Protein AF-A0A355F269-F1 (afdb_monomer_lite)

Radius of gyration: 16.8 Å; chains: 1; bounding box: 46×26×45 Å

Structure (mmCIF, N/CA/C/O backbone):
data_AF-A0A355F269-F1
#
_entry.id   AF-A0A355F269-F1
#
loop_
_atom_site.group_PDB
_atom_site.id
_atom_site.type_symbol
_atom_site.label_atom_id
_atom_site.label_alt_id
_atom_site.label_comp_id
_atom_site.label_asym_id
_atom_site.label_entity_id
_atom_site.label_seq_id
_atom_site.pdbx_PDB_ins_code
_atom_site.Cartn_x
_atom_site.Cartn_y
_atom_site.Cartn_z
_atom_site.occupancy
_atom_site.B_iso_or_equiv
_atom_site.auth_seq_id
_atom_site.auth_comp_id
_atom_site.auth_asym_id
_atom_site.auth_atom_id
_atom_site.pdbx_PDB_model_num
ATOM 1 N N . MET A 1 1 ? 10.010 13.359 -2.913 1.00 57.34 1 MET A N 1
ATOM 2 C CA . MET A 1 1 ? 9.607 13.454 -1.500 1.00 57.34 1 MET A CA 1
ATOM 3 C C . MET A 1 1 ? 8.130 13.726 -1.420 1.00 57.34 1 MET A C 1
ATOM 5 O O . MET A 1 1 ? 7.688 14.827 -1.714 1.00 57.34 1 MET A O 1
ATOM 9 N N . GLY A 1 2 ? 7.379 12.671 -1.127 1.00 76.81 2 GLY A N 1
ATOM 10 C CA . GLY A 1 2 ? 5.942 12.719 -0.896 1.00 76.81 2 GLY A CA 1
ATOM 11 C C . GLY A 1 2 ? 5.606 11.930 0.363 1.00 76.81 2 GLY A C 1
ATOM 12 O O . GLY A 1 2 ? 6.385 11.077 0.797 1.00 76.81 2 GLY A O 1
ATOM 13 N N . ASN A 1 3 ? 4.459 12.243 0.943 1.00 90.06 3 ASN A N 1
ATOM 14 C CA . ASN A 1 3 ? 3.856 11.514 2.045 1.00 90.06 3 ASN A CA 1
ATOM 15 C C . ASN A 1 3 ? 2.486 10.987 1.609 1.00 90.06 3 ASN A C 1
ATOM 17 O O . ASN A 1 3 ? 1.836 11.561 0.737 1.00 90.06 3 ASN A O 1
ATOM 21 N N . ALA A 1 4 ? 2.052 9.907 2.240 1.00 95.81 4 ALA A N 1
ATOM 22 C CA . ALA A 1 4 ? 0.751 9.29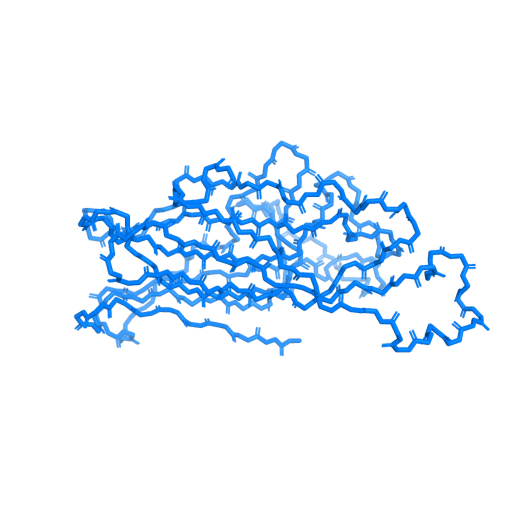7 2.032 1.00 95.81 4 ALA A CA 1
ATOM 23 C C . ALA A 1 4 ? 0.103 9.006 3.388 1.00 95.81 4 ALA A C 1
ATOM 25 O O . ALA A 1 4 ? 0.795 8.794 4.386 1.00 95.81 4 ALA A O 1
ATOM 26 N N . LEU A 1 5 ? -1.226 8.990 3.413 1.00 97.69 5 LEU A N 1
ATOM 27 C CA . LEU A 1 5 ? -2.028 8.702 4.595 1.00 97.69 5 LEU A CA 1
ATOM 28 C C . LEU A 1 5 ? -3.232 7.861 4.174 1.00 97.69 5 LEU A C 1
ATOM 30 O O . LEU A 1 5 ? -3.911 8.200 3.208 1.00 97.69 5 LEU A O 1
ATOM 34 N N . ALA A 1 6 ? -3.518 6.804 4.925 1.00 98.38 6 ALA A N 1
ATOM 35 C CA . ALA A 1 6 ? -4.776 6.078 4.847 1.00 98.38 6 ALA A CA 1
ATOM 36 C C . ALA A 1 6 ? -5.434 6.044 6.225 1.00 98.38 6 ALA A C 1
ATOM 38 O O . ALA A 1 6 ? -4.765 5.899 7.250 1.00 98.38 6 ALA A O 1
ATOM 39 N N . VAL A 1 7 ? -6.758 6.175 6.236 1.00 98.25 7 VAL A N 1
ATOM 40 C CA . VAL A 1 7 ? -7.565 6.321 7.448 1.00 98.25 7 VAL A CA 1
ATOM 41 C C . VAL A 1 7 ? -8.697 5.299 7.417 1.00 98.25 7 VAL A C 1
ATOM 43 O O . VAL A 1 7 ? -9.337 5.091 6.382 1.00 98.25 7 VAL A O 1
ATOM 46 N N . SER A 1 8 ? -8.899 4.632 8.549 1.00 97.38 8 SER A N 1
ATOM 47 C CA . SER A 1 8 ? -10.050 3.762 8.816 1.00 97.38 8 SER A CA 1
ATOM 48 C C . SER A 1 8 ? -11.369 4.526 8.762 1.00 97.38 8 SER A C 1
ATOM 50 O O . SER A 1 8 ? -11.407 5.749 8.851 1.00 97.38 8 SER A O 1
ATOM 52 N N . GLU A 1 9 ? -12.471 3.800 8.612 1.00 95.69 9 GLU A N 1
ATOM 53 C CA . GLU A 1 9 ? -13.802 4.414 8.534 1.00 95.69 9 GLU A CA 1
ATOM 54 C C . GLU A 1 9 ? -14.189 5.188 9.805 1.00 95.69 9 GLU A C 1
ATOM 56 O O . GLU A 1 9 ? -14.812 6.241 9.716 1.00 95.69 9 GLU A O 1
ATOM 61 N N . ASP A 1 10 ? -13.762 4.707 10.977 1.00 95.19 10 ASP A N 1
ATOM 62 C CA . ASP A 1 10 ? -14.010 5.364 12.267 1.00 95.19 10 ASP A CA 1
ATOM 63 C C . ASP A 1 10 ? -13.135 6.610 12.505 1.00 95.19 10 ASP A C 1
ATOM 65 O O . ASP A 1 10 ? -13.351 7.348 13.466 1.00 95.19 10 ASP A O 1
ATOM 69 N N . GLY A 1 11 ? -12.146 6.858 11.640 1.00 97.19 11 GLY A N 1
ATOM 70 C CA . GLY A 1 11 ? -11.230 7.987 11.760 1.00 97.19 11 GLY A CA 1
ATOM 71 C C . GLY A 1 11 ? -10.202 7.866 12.888 1.00 97.19 11 GLY A C 1
ATOM 72 O O . GLY A 1 11 ? -9.416 8.790 13.071 1.00 97.19 11 GLY A O 1
ATOM 73 N N . LEU A 1 12 ? -10.168 6.764 13.641 1.00 97.75 12 LEU A N 1
ATOM 74 C CA . LEU A 1 12 ? -9.257 6.568 14.773 1.00 97.75 12 LEU A CA 1
ATOM 75 C C . LEU A 1 12 ? -7.968 5.877 14.345 1.00 97.75 12 LEU A C 1
ATOM 77 O O . LEU A 1 12 ? -6.882 6.244 14.794 1.00 97.75 12 LEU A O 1
ATOM 81 N N . ARG A 1 13 ? -8.078 4.874 13.472 1.00 98.50 13 ARG A N 1
ATOM 82 C CA . ARG A 1 13 ? -6.928 4.100 12.998 1.00 98.50 13 ARG A CA 1
ATOM 83 C C . ARG A 1 13 ? -6.374 4.702 11.715 1.00 98.50 13 ARG A C 1
ATOM 85 O O . ARG A 1 13 ? -7.108 4.850 10.736 1.00 98.50 13 ARG A O 1
ATOM 92 N N . MET A 1 14 ? -5.091 5.039 11.713 1.00 98.62 14 MET A N 1
ATOM 93 C CA . MET A 1 14 ? -4.419 5.689 10.588 1.00 98.62 14 MET A CA 1
ATOM 94 C C . MET A 1 14 ? -3.060 5.057 10.320 1.00 98.62 14 MET A C 1
ATOM 96 O O . MET A 1 14 ? -2.359 4.670 11.251 1.00 98.62 14 MET A O 1
ATOM 100 N N . VAL A 1 15 ? -2.664 5.014 9.053 1.00 98.50 15 VAL A N 1
ATOM 101 C CA . VAL A 1 15 ? -1.312 4.639 8.627 1.00 98.50 15 VAL A CA 1
ATOM 102 C C . VAL A 1 15 ? -0.770 5.768 7.772 1.00 98.50 15 VAL A C 1
ATOM 104 O O . VAL A 1 15 ? -1.443 6.207 6.841 1.00 98.50 15 VAL A O 1
ATOM 107 N N . ALA A 1 16 ? 0.433 6.232 8.085 1.00 97.44 16 ALA A N 1
ATOM 108 C CA . ALA A 1 16 ? 1.160 7.223 7.307 1.00 97.44 16 ALA A CA 1
ATOM 109 C C . ALA A 1 16 ? 2.427 6.595 6.729 1.00 97.44 16 ALA A C 1
ATOM 111 O O . ALA A 1 16 ? 3.059 5.761 7.377 1.00 97.44 16 ALA A O 1
ATOM 112 N N . ALA A 1 17 ? 2.803 7.018 5.526 1.00 94.75 17 ALA A N 1
ATOM 113 C CA . ALA A 1 17 ? 4.057 6.642 4.890 1.00 94.75 17 ALA A CA 1
ATOM 114 C C . ALA A 1 17 ? 4.760 7.876 4.323 1.00 94.75 17 ALA A C 1
ATOM 116 O O . ALA A 1 17 ? 4.109 8.810 3.852 1.00 94.75 17 ALA A O 1
ATOM 117 N N . TRP A 1 18 ? 6.087 7.881 4.350 1.00 90.81 18 TRP A N 1
ATOM 118 C CA . TRP A 1 18 ? 6.905 8.966 3.807 1.00 90.81 18 TRP A CA 1
ATOM 119 C C . TRP A 1 18 ? 8.184 8.428 3.179 1.00 90.81 18 TRP A C 1
ATOM 121 O O . TRP A 1 18 ? 8.596 7.291 3.420 1.00 90.81 18 TRP A O 1
ATOM 131 N N . GLU A 1 19 ? 8.822 9.253 2.350 1.00 85.25 19 GLU A N 1
ATOM 132 C CA . GLU A 1 19 ? 10.181 8.961 1.906 1.00 85.25 19 GLU A CA 1
ATOM 133 C C . GLU A 1 19 ? 11.146 9.144 3.061 1.00 85.25 19 GLU A C 1
ATOM 135 O O . GLU A 1 19 ? 11.351 10.244 3.575 1.00 85.25 19 GLU A O 1
ATOM 140 N N . ASP A 1 20 ? 11.736 8.033 3.456 1.00 71.50 20 ASP A N 1
ATOM 141 C CA . ASP A 1 20 ? 12.677 7.998 4.540 1.00 71.50 20 ASP A CA 1
ATOM 142 C C . ASP A 1 20 ? 14.084 8.109 3.971 1.00 71.50 20 ASP A C 1
ATOM 144 O O . ASP A 1 20 ? 14.589 7.220 3.281 1.00 71.50 20 ASP A O 1
ATOM 148 N N . MET A 1 21 ? 14.718 9.248 4.237 1.00 62.16 21 MET A N 1
ATOM 149 C CA . MET A 1 21 ? 16.066 9.537 3.761 1.00 62.16 21 MET A CA 1
ATOM 150 C C . MET A 1 21 ? 17.130 8.643 4.423 1.00 62.16 21 MET A C 1
ATOM 152 O O . MET A 1 21 ? 18.305 8.758 4.070 1.00 62.16 21 MET A O 1
ATOM 156 N N . ARG A 1 22 ? 16.748 7.737 5.343 1.00 59.69 22 ARG A N 1
ATOM 157 C CA . ARG A 1 22 ? 17.646 6.767 5.994 1.00 59.69 22 ARG A CA 1
ATOM 158 C C . ARG A 1 22 ? 18.447 5.894 5.021 1.00 59.69 22 ARG A C 1
ATOM 160 O O . ARG A 1 22 ? 19.568 5.531 5.361 1.00 59.69 22 ARG A O 1
ATOM 167 N N . GLY A 1 23 ? 17.971 5.628 3.801 1.00 53.12 23 GLY A N 1
ATOM 168 C CA . GLY A 1 23 ? 18.787 4.951 2.774 1.00 53.12 23 GLY A CA 1
ATOM 169 C C . GLY A 1 23 ? 19.275 5.843 1.625 1.00 53.12 23 GLY A C 1
ATOM 170 O O . GLY A 1 23 ? 19.616 5.343 0.558 1.00 53.12 23 GLY A O 1
ATOM 171 N N . LEU A 1 24 ? 19.374 7.159 1.853 1.00 56.50 24 LEU A N 1
ATOM 172 C CA . LEU A 1 24 ? 20.262 8.049 1.085 1.00 56.50 24 LEU A CA 1
ATOM 173 C C . LEU A 1 24 ? 21.691 8.052 1.660 1.00 56.50 24 LEU A C 1
ATOM 175 O O . LEU A 1 24 ? 22.454 8.996 1.459 1.00 56.50 24 LEU A O 1
ATOM 179 N N . CYS A 1 25 ? 22.048 7.027 2.432 1.00 58.72 25 CYS A N 1
ATOM 180 C CA . CYS A 1 25 ? 23.429 6.751 2.787 1.00 58.72 25 CYS A CA 1
ATOM 181 C C . CYS A 1 25 ? 24.124 6.007 1.629 1.00 58.72 25 CYS A C 1
ATOM 183 O O . CYS A 1 25 ? 23.481 5.269 0.887 1.00 58.72 25 CYS A O 1
ATOM 185 N N . GLY A 1 26 ? 25.421 6.247 1.421 1.00 50.22 26 GLY A N 1
ATOM 186 C CA . GLY A 1 26 ? 26.164 5.775 0.243 1.00 50.22 26 GLY A CA 1
ATOM 187 C C . GLY A 1 26 ? 25.958 6.610 -1.041 1.00 50.22 26 GLY A C 1
ATOM 188 O O . GLY A 1 26 ? 25.286 7.646 -1.016 1.00 50.22 26 GLY A O 1
ATOM 189 N N . PRO 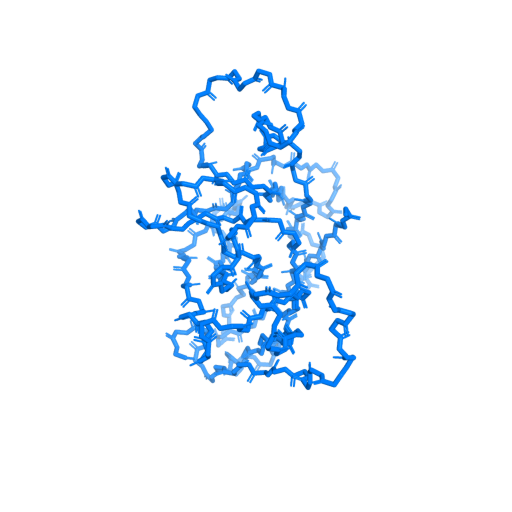A 1 27 ? 26.591 6.229 -2.168 1.00 42.56 27 PRO A N 1
ATOM 190 C CA . PRO A 1 27 ? 26.496 6.959 -3.438 1.00 42.56 27 PRO A CA 1
ATOM 191 C C . PRO A 1 27 ? 25.052 7.059 -3.979 1.00 42.56 27 PRO A C 1
ATOM 193 O O . PRO A 1 27 ? 24.291 6.101 -3.848 1.00 42.56 27 PRO A O 1
ATOM 196 N N . PRO A 1 28 ? 24.649 8.180 -4.616 1.00 46.03 28 PRO A N 1
ATOM 197 C CA . PRO A 1 28 ? 25.452 9.361 -4.962 1.00 46.03 28 PRO A CA 1
ATOM 198 C C . PRO A 1 28 ? 25.603 10.371 -3.812 1.00 46.03 28 PRO A C 1
ATOM 200 O O . PRO A 1 28 ? 26.297 11.373 -3.950 1.00 46.03 28 PRO A O 1
ATOM 203 N N . TYR A 1 29 ? 24.937 10.136 -2.683 1.00 56.09 29 TYR A N 1
ATOM 204 C CA . TYR A 1 29 ? 24.818 11.106 -1.594 1.00 56.09 29 TYR A CA 1
ATOM 205 C C . TYR A 1 29 ? 25.986 11.053 -0.597 1.00 56.09 29 TYR A C 1
ATOM 207 O O . TYR A 1 29 ? 26.106 11.948 0.237 1.00 56.09 29 TYR A O 1
ATOM 215 N N . ASN A 1 30 ? 26.841 10.024 -0.684 1.00 61.09 30 ASN A N 1
ATOM 216 C CA . ASN A 1 30 ? 28.074 9.828 0.090 1.00 61.09 30 ASN A CA 1
ATOM 217 C C . ASN A 1 30 ? 27.910 10.010 1.612 1.00 61.09 30 ASN A C 1
ATOM 219 O O . ASN A 1 30 ? 28.851 10.406 2.299 1.00 61.09 30 ASN A O 1
ATOM 223 N N . ARG A 1 31 ? 26.723 9.719 2.166 1.00 60.22 31 ARG A N 1
ATOM 224 C CA . ARG A 1 31 ? 26.496 9.790 3.618 1.00 60.22 31 ARG A CA 1
ATOM 225 C C . ARG A 1 31 ? 26.878 8.472 4.305 1.00 60.22 31 ARG A C 1
ATOM 227 O O . ARG A 1 31 ? 26.577 7.416 3.746 1.00 60.22 31 ARG A O 1
ATOM 234 N N . PRO A 1 32 ? 27.488 8.500 5.504 1.00 57.84 32 PRO A N 1
ATOM 235 C CA . PRO A 1 32 ? 27.798 7.287 6.258 1.00 57.84 32 PRO A CA 1
ATOM 236 C C . PRO A 1 32 ? 26.520 6.521 6.617 1.00 57.84 32 PRO A C 1
ATOM 238 O O . PRO A 1 32 ? 25.598 7.095 7.194 1.00 57.84 32 PRO A O 1
ATOM 241 N N . CYS A 1 33 ? 26.457 5.228 6.294 1.00 57.94 33 CYS A N 1
ATOM 242 C CA . CYS A 1 33 ? 25.397 4.355 6.794 1.00 57.94 33 CYS A CA 1
ATOM 243 C C . CYS A 1 33 ? 25.757 3.922 8.222 1.00 57.94 33 CYS A C 1
ATOM 245 O O . CYS A 1 33 ? 26.676 3.127 8.413 1.00 57.94 33 CYS A O 1
ATOM 247 N N . THR A 1 34 ? 25.063 4.440 9.233 1.00 54.34 34 THR A N 1
ATOM 248 C CA . THR A 1 34 ? 25.240 3.996 10.621 1.00 54.34 34 THR A CA 1
ATOM 249 C C . THR A 1 34 ? 24.190 2.938 10.975 1.00 54.34 34 THR A C 1
ATOM 251 O O . THR A 1 34 ? 23.052 3.304 11.244 1.00 54.34 34 THR A O 1
ATOM 254 N N . ILE A 1 35 ? 24.623 1.667 11.068 1.00 51.81 35 ILE A N 1
ATOM 255 C CA . ILE A 1 35 ? 23.975 0.550 11.807 1.00 51.81 35 ILE A CA 1
ATOM 256 C C . ILE A 1 35 ? 22.767 -0.091 11.060 1.00 51.81 35 ILE A C 1
ATOM 258 O O . ILE A 1 35 ? 22.071 0.611 10.330 1.00 51.81 35 ILE A O 1
ATOM 262 N N . PRO A 1 36 ? 22.548 -1.432 11.115 1.00 55.84 36 PRO A N 1
ATOM 263 C CA . PRO A 1 36 ? 21.777 -2.130 10.085 1.00 55.84 36 PRO A CA 1
ATOM 264 C C . PRO A 1 36 ? 20.285 -1.830 10.221 1.00 55.84 36 PRO A C 1
ATOM 266 O O . PRO A 1 36 ? 19.652 -2.165 11.220 1.00 55.84 36 PRO A O 1
ATOM 269 N N . TRP A 1 37 ? 19.724 -1.190 9.199 1.00 57.72 37 TRP A N 1
ATOM 270 C CA . TRP A 1 37 ? 18.300 -0.895 9.120 1.00 57.72 37 TRP A CA 1
ATOM 271 C C . TRP A 1 37 ? 17.515 -2.208 9.090 1.00 57.72 37 TRP A C 1
ATOM 273 O O . TRP A 1 37 ? 17.664 -2.995 8.157 1.00 57.72 37 TRP A O 1
ATOM 283 N N . SER A 1 38 ? 16.710 -2.459 10.121 1.00 56.75 38 SER A N 1
ATOM 284 C CA . SER A 1 38 ? 15.845 -3.635 10.200 1.00 56.75 38 SER A CA 1
ATOM 285 C C . SER A 1 38 ? 14.396 -3.203 10.468 1.00 56.75 38 SER A C 1
ATOM 287 O O . SER A 1 38 ? 14.120 -2.701 11.560 1.00 56.75 38 SER A O 1
ATOM 289 N N . PRO A 1 39 ? 13.476 -3.374 9.498 1.00 64.69 39 PRO A N 1
ATOM 290 C CA . PRO A 1 39 ? 13.749 -3.791 8.121 1.00 64.69 39 PRO A CA 1
ATOM 291 C C . PRO A 1 39 ? 14.394 -2.650 7.299 1.00 64.69 39 PRO A C 1
ATOM 293 O O . PRO A 1 39 ? 14.169 -1.471 7.585 1.00 64.69 39 PRO A O 1
ATOM 296 N N . PRO A 1 40 ? 15.207 -2.970 6.282 1.00 71.12 40 PRO A N 1
ATOM 297 C CA . PRO A 1 40 ? 15.794 -1.972 5.393 1.00 71.12 40 PRO A CA 1
ATOM 298 C C . PRO A 1 40 ? 14.751 -1.411 4.418 1.00 71.12 40 PRO A C 1
ATOM 300 O O . PRO A 1 40 ? 13.832 -2.112 3.996 1.00 71.12 40 PRO A O 1
ATOM 303 N N . GLY A 1 41 ? 14.901 -0.141 4.035 1.00 76.62 41 GLY A N 1
ATOM 304 C CA . GLY A 1 41 ? 14.034 0.507 3.050 1.00 76.62 41 GLY A CA 1
ATOM 305 C C . GLY A 1 41 ? 14.138 2.034 3.050 1.00 76.62 41 GLY A C 1
ATOM 306 O O . GLY A 1 41 ? 14.668 2.640 3.976 1.00 76.62 41 GLY A O 1
ATOM 307 N N . LEU A 1 42 ? 13.617 2.653 1.988 1.00 82.56 42 LEU A N 1
ATOM 308 C CA . LEU A 1 42 ? 13.530 4.109 1.778 1.00 82.56 42 LEU A CA 1
ATOM 309 C C . LEU A 1 42 ? 12.112 4.656 2.007 1.00 82.56 42 LEU A C 1
ATOM 311 O O . LEU A 1 42 ? 11.780 5.767 1.587 1.00 82.56 42 LEU A O 1
ATOM 315 N N . THR A 1 43 ? 11.237 3.856 2.608 1.00 87.56 43 THR A N 1
ATOM 316 C CA . THR A 1 43 ? 9.853 4.227 2.911 1.00 87.56 43 THR A CA 1
ATOM 317 C C . THR A 1 43 ? 9.622 4.018 4.390 1.00 87.56 43 THR A C 1
ATOM 319 O O . THR A 1 43 ? 9.612 2.878 4.828 1.00 87.56 43 THR A O 1
ATOM 322 N N . GLY A 1 44 ? 9.454 5.099 5.143 1.00 89.81 44 GLY A N 1
ATOM 323 C CA . GLY A 1 44 ? 9.132 5.057 6.566 1.00 89.81 44 GLY A CA 1
ATOM 324 C C . GLY A 1 44 ? 7.625 4.974 6.764 1.00 89.81 44 GLY A C 1
ATOM 325 O O . GLY A 1 44 ? 6.868 5.480 5.932 1.00 89.81 44 GLY A O 1
ATOM 326 N N . VAL A 1 45 ? 7.196 4.316 7.838 1.00 93.69 45 VAL A N 1
ATOM 327 C CA . VAL A 1 45 ? 5.788 4.109 8.181 1.00 93.69 45 VAL A CA 1
ATOM 328 C C . VAL A 1 45 ? 5.555 4.415 9.656 1.00 93.69 45 VAL A C 1
ATOM 330 O O . VAL A 1 45 ? 6.367 4.072 10.516 1.00 93.69 45 VAL A O 1
ATOM 333 N N . ALA A 1 46 ? 4.408 5.016 9.955 1.00 95.25 46 ALA A N 1
ATOM 334 C CA . ALA A 1 46 ? 3.883 5.158 11.305 1.00 95.25 46 ALA A CA 1
ATOM 335 C C . ALA A 1 46 ? 2.393 4.820 11.331 1.00 95.25 46 ALA A C 1
ATOM 337 O O . ALA A 1 46 ? 1.694 4.955 10.324 1.00 95.25 46 ALA A O 1
ATOM 338 N N . ALA A 1 47 ? 1.904 4.406 12.495 1.00 98.19 47 ALA A N 1
ATOM 339 C CA . ALA A 1 47 ? 0.492 4.138 12.719 1.00 98.19 47 ALA A CA 1
ATOM 340 C C . ALA A 1 47 ? -0.041 4.906 13.930 1.00 98.19 47 ALA A C 1
ATOM 342 O O . ALA A 1 47 ? 0.676 5.128 14.906 1.00 98.19 47 ALA A O 1
ATOM 343 N N . SER A 1 48 ? -1.316 5.271 13.868 1.00 98.56 48 SER A N 1
ATOM 344 C CA . SER A 1 48 ? -2.068 5.880 14.962 1.00 98.56 48 SER A CA 1
ATOM 345 C C . SER A 1 48 ? -3.343 5.083 15.223 1.00 98.56 48 SER A C 1
ATOM 347 O O . SER A 1 48 ? -3.903 4.480 14.305 1.00 98.56 48 SER A O 1
ATOM 349 N N . THR A 1 49 ? -3.792 5.079 16.476 1.00 98.12 49 THR A N 1
ATOM 350 C CA . THR A 1 49 ? -5.054 4.468 16.926 1.00 98.12 49 THR A CA 1
ATOM 351 C C . THR A 1 49 ? -5.981 5.463 17.622 1.00 98.12 49 THR A C 1
ATOM 353 O O . THR A 1 49 ? -6.991 5.058 18.192 1.00 98.12 49 THR A O 1
ATOM 356 N N . ASP A 1 50 ? -5.637 6.751 17.624 1.00 97.69 50 ASP A N 1
ATOM 357 C CA . ASP A 1 50 ? -6.347 7.808 18.352 1.00 97.69 50 ASP A CA 1
ATOM 358 C C . ASP A 1 50 ? -6.681 9.028 17.477 1.00 97.69 50 ASP A C 1
ATOM 360 O O . ASP A 1 50 ? -6.855 10.144 17.977 1.00 97.69 50 ASP A O 1
ATOM 364 N N . GLY A 1 51 ? -6.785 8.806 16.165 1.00 97.38 51 GLY A N 1
ATOM 365 C CA . GLY A 1 51 ? -7.108 9.837 15.184 1.00 97.38 51 GLY A CA 1
ATOM 366 C C . GLY A 1 51 ? -5.939 10.767 14.867 1.00 97.38 51 GLY A C 1
ATOM 367 O O . GLY A 1 51 ? -6.149 11.935 14.549 1.00 97.38 51 GLY A O 1
ATOM 368 N N . GLY A 1 52 ? -4.707 10.267 14.978 1.00 97.44 52 GLY A N 1
ATOM 369 C CA . GLY A 1 52 ? -3.493 11.006 14.642 1.00 97.44 52 GLY A CA 1
ATOM 370 C C . GLY A 1 52 ? -2.983 11.927 15.750 1.00 97.44 52 GLY A C 1
ATOM 371 O O . GLY A 1 52 ? -2.116 12.758 15.474 1.00 97.44 52 GLY A O 1
ATOM 372 N N . ARG A 1 53 ? -3.486 11.798 16.988 1.00 97.88 53 ARG A N 1
ATOM 373 C CA . ARG A 1 53 ? -2.969 12.554 18.144 1.00 97.88 53 ARG A CA 1
ATOM 374 C C . ARG A 1 53 ? -1.616 12.016 18.589 1.00 97.88 53 ARG A C 1
ATOM 376 O O . ARG A 1 53 ? -0.729 12.799 18.917 1.00 97.88 53 ARG A O 1
ATOM 383 N N . THR A 1 54 ? -1.454 10.697 18.569 1.00 97.06 54 THR A N 1
ATOM 384 C CA . THR A 1 54 ? -0.181 10.018 18.806 1.00 97.06 54 THR A CA 1
ATOM 385 C C . THR A 1 54 ? 0.147 9.068 17.661 1.00 97.06 54 THR A C 1
ATOM 387 O O . THR A 1 54 ? -0.737 8.543 16.979 1.00 97.06 54 THR A O 1
ATOM 390 N N . TRP A 1 55 ? 1.447 8.873 17.436 1.00 96.31 55 TRP A N 1
ATOM 391 C CA . TRP A 1 55 ? 1.981 8.054 16.353 1.00 96.31 55 TRP A CA 1
ATOM 392 C C . TRP A 1 55 ? 3.026 7.089 16.892 1.00 96.31 55 TRP A C 1
ATOM 394 O O . TRP A 1 55 ? 3.916 7.473 17.649 1.00 96.31 55 TRP A O 1
ATOM 404 N N . THR A 1 56 ? 2.925 5.835 16.469 1.00 94.88 56 THR A N 1
ATOM 405 C CA . THR A 1 56 ? 3.953 4.816 16.673 1.00 94.88 56 THR A CA 1
ATOM 406 C C . THR A 1 56 ? 4.730 4.661 15.374 1.00 94.88 56 THR A C 1
ATOM 408 O O . THR A 1 56 ? 4.156 4.233 14.370 1.00 94.88 56 THR A O 1
ATOM 411 N N . GLU A 1 57 ? 6.018 5.005 15.373 1.00 91.19 57 GLU A N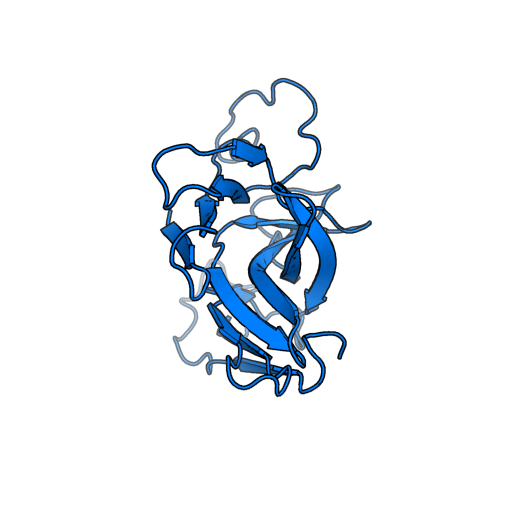 1
ATOM 412 C CA . GLU A 1 57 ? 6.891 4.708 14.237 1.00 91.19 57 GLU A CA 1
ATOM 413 C C . GLU A 1 57 ? 7.134 3.202 14.121 1.00 91.19 57 GLU A C 1
ATOM 415 O O . GLU A 1 57 ? 7.437 2.524 15.102 1.00 91.19 57 GLU A O 1
ATOM 420 N N . LEU A 1 58 ? 7.013 2.688 12.899 1.00 89.75 58 LEU A N 1
ATOM 421 C CA . LEU A 1 58 ? 7.162 1.268 12.581 1.00 89.75 58 LEU A CA 1
ATOM 422 C C . LEU A 1 58 ? 8.445 0.971 11.793 1.00 89.75 58 LEU A C 1
ATOM 424 O O . LEU A 1 58 ? 8.767 -0.193 11.572 1.00 89.75 58 LEU A O 1
ATOM 428 N N . GLY A 1 59 ? 9.172 2.006 11.360 1.00 86.75 59 GLY A N 1
ATOM 429 C CA . GLY A 1 59 ? 10.297 1.861 10.436 1.00 86.75 59 GLY A CA 1
ATOM 430 C C . GLY A 1 59 ? 9.825 1.609 9.005 1.00 86.75 59 GLY A C 1
ATOM 431 O O . GLY A 1 59 ? 8.761 2.085 8.607 1.00 86.75 59 GLY A O 1
ATOM 432 N N . ALA A 1 60 ? 10.627 0.892 8.219 1.00 87.69 60 ALA A N 1
ATOM 433 C CA . ALA A 1 60 ? 10.225 0.495 6.875 1.00 87.69 60 ALA A CA 1
ATOM 434 C C . ALA A 1 60 ? 9.192 -0.646 6.899 1.00 87.69 60 ALA A C 1
ATOM 436 O O . ALA A 1 60 ? 9.133 -1.407 7.869 1.00 87.69 60 ALA A O 1
ATOM 437 N N . PRO A 1 61 ? 8.350 -0.800 5.861 1.00 92.06 61 PRO A N 1
ATOM 438 C CA . PRO A 1 61 ? 7.532 -1.999 5.739 1.00 92.06 61 PRO A CA 1
ATOM 439 C C . PRO A 1 61 ? 8.427 -3.235 5.493 1.00 92.06 61 PRO A C 1
ATOM 441 O O . PRO A 1 61 ? 9.569 -3.086 5.046 1.00 92.06 61 PRO A O 1
ATOM 444 N N . PRO A 1 62 ? 7.939 -4.462 5.756 1.00 91.25 62 PRO A N 1
ATOM 445 C CA . PRO A 1 62 ? 8.730 -5.673 5.602 1.00 91.25 62 PRO A CA 1
ATOM 446 C C . PRO A 1 62 ? 9.272 -5.830 4.184 1.00 91.25 62 PRO A C 1
ATOM 448 O O . PRO A 1 62 ? 8.528 -5.736 3.200 1.00 91.25 62 PRO A O 1
ATOM 451 N N . ALA A 1 63 ? 10.566 -6.118 4.094 1.00 88.25 63 ALA A N 1
ATOM 452 C CA . ALA A 1 63 ? 11.189 -6.568 2.862 1.00 88.25 63 ALA A CA 1
ATOM 453 C C . ALA A 1 63 ? 10.692 -7.976 2.483 1.00 88.25 63 ALA A C 1
ATOM 455 O O . ALA A 1 63 ? 10.142 -8.715 3.300 1.00 88.25 63 ALA A O 1
ATOM 456 N N . THR A 1 64 ? 10.902 -8.337 1.224 1.00 87.69 64 THR A N 1
ATOM 457 C CA . THR A 1 64 ? 10.893 -9.734 0.768 1.00 87.69 64 THR A CA 1
ATOM 458 C C . THR A 1 64 ? 12.306 -10.316 0.884 1.00 87.69 64 THR A C 1
ATOM 460 O O . THR A 1 64 ? 13.224 -9.620 1.319 1.00 87.69 64 THR A O 1
ATOM 463 N N . GLU A 1 65 ? 12.512 -11.562 0.453 1.00 86.38 65 GLU A N 1
ATOM 464 C CA . GLU A 1 65 ? 13.853 -12.165 0.397 1.00 86.38 65 GLU A CA 1
ATOM 465 C C . GLU A 1 65 ? 14.830 -11.370 -0.488 1.00 86.38 65 GLU A C 1
ATOM 467 O O . GLU A 1 65 ? 16.025 -11.338 -0.211 1.00 86.38 65 GLU A O 1
ATOM 472 N N . THR A 1 66 ? 14.330 -10.700 -1.533 1.00 85.12 66 THR A N 1
ATOM 473 C CA . THR A 1 66 ? 15.167 -10.046 -2.558 1.00 85.12 66 THR A CA 1
ATOM 474 C C . THR A 1 66 ? 14.989 -8.530 -2.613 1.00 85.12 66 THR A C 1
ATOM 476 O O . THR A 1 66 ? 15.896 -7.811 -3.031 1.00 85.12 66 THR A O 1
ATOM 479 N N . PHE A 1 67 ? 13.826 -8.019 -2.204 1.00 86.75 67 PHE A N 1
ATOM 480 C CA . PHE A 1 67 ? 13.439 -6.627 -2.433 1.00 86.75 67 PHE A CA 1
ATOM 481 C C . PHE A 1 67 ? 13.022 -5.898 -1.160 1.00 86.75 67 PHE A C 1
ATOM 483 O O . PHE A 1 67 ? 12.266 -6.434 -0.350 1.00 86.75 67 PHE A O 1
ATOM 490 N N . MET A 1 68 ? 13.416 -4.631 -1.062 1.00 88.12 68 MET A N 1
ATOM 491 C CA . MET A 1 68 ? 12.987 -3.672 -0.045 1.00 88.12 68 MET A CA 1
ATOM 492 C C . MET A 1 68 ? 12.166 -2.525 -0.647 1.00 88.12 68 MET A C 1
ATOM 494 O O . MET A 1 68 ? 12.246 -2.242 -1.849 1.00 88.12 68 MET A O 1
ATOM 498 N N . ALA A 1 69 ? 11.405 -1.829 0.202 1.00 88.81 69 ALA A N 1
ATOM 499 C CA . ALA A 1 69 ? 10.662 -0.637 -0.195 1.00 88.81 69 ALA A CA 1
ATOM 500 C C . ALA A 1 69 ? 11.623 0.488 -0.600 1.00 88.81 69 ALA A C 1
ATOM 502 O O . ALA A 1 69 ? 12.506 0.889 0.156 1.00 88.81 69 ALA A O 1
ATOM 503 N N . GLY A 1 70 ? 11.460 0.996 -1.815 1.00 84.88 70 GLY A N 1
ATOM 504 C CA . GLY A 1 70 ? 12.411 1.862 -2.504 1.00 84.88 70 GLY A CA 1
ATOM 505 C C . GLY A 1 70 ? 12.008 3.331 -2.593 1.00 84.88 70 GLY A C 1
ATOM 506 O O . GLY A 1 70 ? 12.569 4.048 -3.426 1.00 84.88 70 GLY A O 1
ATOM 507 N N . GLY A 1 71 ? 11.050 3.777 -1.777 1.00 85.12 71 GLY A N 1
ATOM 508 C CA . GLY A 1 71 ? 10.521 5.142 -1.802 1.00 85.12 71 GLY A CA 1
ATOM 509 C C . GLY A 1 71 ? 9.233 5.264 -2.617 1.00 85.12 71 GLY A C 1
ATOM 510 O O . GLY A 1 71 ? 8.723 4.274 -3.150 1.00 85.12 71 GLY A O 1
ATOM 511 N N . HIS A 1 72 ? 8.714 6.493 -2.713 1.00 87.56 72 HIS A N 1
ATOM 512 C CA . HIS A 1 72 ? 7.411 6.800 -3.315 1.00 87.56 72 HIS A CA 1
ATOM 513 C C . HIS A 1 72 ? 6.273 5.898 -2.805 1.00 87.56 72 HIS A C 1
ATOM 515 O O . HIS A 1 72 ? 5.630 5.199 -3.586 1.00 87.56 72 HIS A O 1
ATOM 521 N N . GLY A 1 73 ? 6.048 5.902 -1.489 1.00 91.62 73 GLY A N 1
ATOM 522 C CA . GLY A 1 73 ? 4.922 5.193 -0.889 1.00 91.62 73 GLY A CA 1
ATOM 523 C C . GLY A 1 73 ? 3.582 5.846 -1.240 1.00 91.62 73 GLY A C 1
ATOM 524 O O . GLY A 1 73 ? 3.448 7.063 -1.119 1.00 91.62 73 GLY A O 1
ATOM 525 N N . TRP A 1 74 ? 2.590 5.041 -1.618 1.00 96.69 74 TRP A N 1
ATOM 526 C CA . TRP A 1 74 ? 1.184 5.441 -1.708 1.00 96.69 74 TRP A CA 1
ATOM 527 C C . TRP A 1 74 ? 0.327 4.496 -0.874 1.00 96.69 74 TRP A C 1
ATOM 529 O O . TRP A 1 74 ? 0.543 3.284 -0.896 1.00 96.69 74 TRP A O 1
ATOM 539 N N . LEU A 1 75 ? -0.637 5.048 -0.142 1.00 98.00 75 LEU A N 1
ATOM 540 C CA . LEU A 1 75 ? -1.486 4.299 0.776 1.00 98.00 75 LEU A CA 1
ATOM 541 C C . LEU A 1 75 ? -2.943 4.368 0.348 1.00 98.00 75 LEU A C 1
ATOM 543 O O . LEU A 1 75 ? -3.426 5.417 -0.068 1.00 98.00 75 LEU A O 1
ATOM 547 N N . ASP A 1 76 ? -3.647 3.261 0.534 1.00 98.44 76 ASP A N 1
ATOM 548 C CA . ASP A 1 76 ? -5.101 3.249 0.544 1.00 98.44 76 ASP A CA 1
ATOM 549 C C . ASP A 1 76 ? -5.614 2.141 1.466 1.00 98.44 76 ASP A C 1
ATOM 551 O O . ASP A 1 76 ? -4.918 1.175 1.781 1.00 98.44 76 ASP A O 1
ATOM 555 N N . ARG A 1 77 ? -6.853 2.283 1.914 1.00 98.00 77 ARG A N 1
ATOM 556 C CA . ARG A 1 77 ? -7.556 1.296 2.724 1.00 98.00 77 ARG A CA 1
ATOM 557 C C . ARG A 1 77 ? -8.555 0.543 1.866 1.00 98.00 77 ARG A C 1
ATOM 559 O O . ARG A 1 77 ? -9.243 1.155 1.063 1.00 98.00 77 ARG A O 1
ATOM 566 N N . GLY A 1 78 ? -8.713 -0.753 2.062 1.00 97.81 78 GLY A N 1
ATOM 567 C CA . GLY A 1 78 ? -9.788 -1.524 1.447 1.00 97.81 78 GLY A CA 1
ATOM 568 C C . GLY A 1 78 ? -10.443 -2.482 2.423 1.00 97.81 78 GLY A C 1
ATOM 569 O O . GLY A 1 78 ? -9.970 -2.667 3.545 1.00 97.81 78 GLY A O 1
ATOM 570 N N . LEU A 1 79 ? -11.525 -3.100 1.965 1.00 96.88 79 LEU A N 1
ATOM 571 C CA . LEU A 1 79 ? -12.215 -4.173 2.663 1.00 96.88 79 LEU A CA 1
ATOM 572 C C . LEU A 1 79 ? -12.201 -5.445 1.809 1.00 96.88 79 LEU A C 1
ATOM 574 O O . LEU A 1 79 ? -12.521 -5.399 0.620 1.00 96.88 79 LEU A O 1
ATOM 578 N N . HIS A 1 80 ? -11.886 -6.577 2.435 1.00 92.88 80 HIS A N 1
ATOM 579 C CA . HIS A 1 80 ? -12.139 -7.914 1.898 1.00 92.88 80 HIS A CA 1
ATOM 580 C C . HIS A 1 80 ? -13.061 -8.643 2.886 1.00 92.88 80 HIS A C 1
ATOM 582 O O . HIS A 1 80 ? -12.684 -8.910 4.030 1.00 92.88 80 HIS A O 1
ATOM 588 N N . GLY A 1 81 ? -14.318 -8.861 2.494 1.00 91.50 81 GLY A N 1
ATOM 589 C CA . GLY A 1 81 ? -15.393 -9.141 3.445 1.00 91.50 81 GLY A CA 1
ATOM 590 C C . GLY A 1 81 ? -15.531 -7.996 4.455 1.00 91.50 81 GLY A C 1
ATOM 591 O O . GLY A 1 81 ? -15.588 -6.830 4.076 1.00 91.50 81 GLY A O 1
ATOM 592 N N . SER A 1 82 ? -15.531 -8.316 5.750 1.00 90.44 82 SER A N 1
ATOM 593 C CA . SER A 1 82 ? -15.525 -7.324 6.838 1.00 90.44 82 SER A CA 1
ATOM 594 C C . SER A 1 82 ? -14.119 -6.940 7.314 1.00 90.44 82 SER A C 1
ATOM 596 O O . SER A 1 82 ? -13.980 -6.202 8.289 1.00 90.44 82 SER A O 1
ATOM 598 N N . GLN A 1 83 ? -13.065 -7.485 6.698 1.00 92.19 83 GLN A N 1
ATOM 599 C CA . GLN A 1 83 ? -11.696 -7.254 7.141 1.00 92.19 83 GLN A CA 1
ATOM 600 C C . GLN A 1 83 ? -11.114 -6.013 6.474 1.00 92.19 83 GLN A C 1
ATOM 602 O O . GLN A 1 83 ? -10.932 -5.958 5.258 1.00 92.19 83 GLN A O 1
ATOM 607 N N . GLU A 1 84 ? -10.775 -5.031 7.302 1.00 96.62 84 GLU A N 1
ATOM 608 C CA . GLU A 1 84 ? -10.083 -3.822 6.880 1.00 96.62 84 GLU A CA 1
ATOM 609 C C . GLU A 1 84 ? -8.593 -4.089 6.664 1.00 96.62 84 GLU A C 1
ATOM 611 O O . GLU A 1 84 ? -7.891 -4.560 7.561 1.00 96.62 84 GLU A O 1
ATOM 616 N N . THR A 1 85 ? -8.119 -3.764 5.464 1.00 97.88 85 THR A N 1
ATOM 617 C CA . THR A 1 85 ? -6.721 -3.906 5.052 1.00 97.88 85 THR A CA 1
ATOM 618 C C . THR A 1 85 ? -6.191 -2.557 4.591 1.00 97.88 85 THR A C 1
ATOM 620 O O . THR A 1 85 ? -6.835 -1.849 3.820 1.00 97.88 85 THR A O 1
ATOM 623 N N . PHE A 1 86 ? -5.002 -2.203 5.054 1.00 98.50 86 PHE A N 1
ATOM 624 C CA . PHE A 1 86 ? -4.233 -1.060 4.588 1.00 98.50 86 PHE A CA 1
ATOM 625 C C . PHE A 1 86 ? -3.199 -1.560 3.587 1.00 98.50 86 PHE A C 1
ATOM 627 O O . PHE A 1 86 ? -2.395 -2.444 3.892 1.00 98.50 86 PHE A O 1
ATOM 634 N N . TYR A 1 87 ? -3.239 -0.982 2.395 1.00 98.44 87 TYR A N 1
ATOM 635 C CA . TYR A 1 87 ? -2.346 -1.279 1.292 1.00 98.44 87 TYR A CA 1
ATOM 636 C C . TYR A 1 87 ? -1.335 -0.153 1.165 1.00 98.44 87 TYR A C 1
ATOM 638 O O . TYR A 1 87 ? -1.721 1.007 1.028 1.00 98.44 87 TYR A O 1
ATOM 646 N N . LEU A 1 88 ? -0.053 -0.498 1.174 1.00 97.94 88 LEU A N 1
ATOM 647 C CA . LEU A 1 88 ? 1.036 0.401 0.811 1.00 97.94 88 LEU A CA 1
ATOM 648 C C . LEU A 1 88 ? 1.656 -0.120 -0.473 1.00 97.94 88 LEU A C 1
ATOM 650 O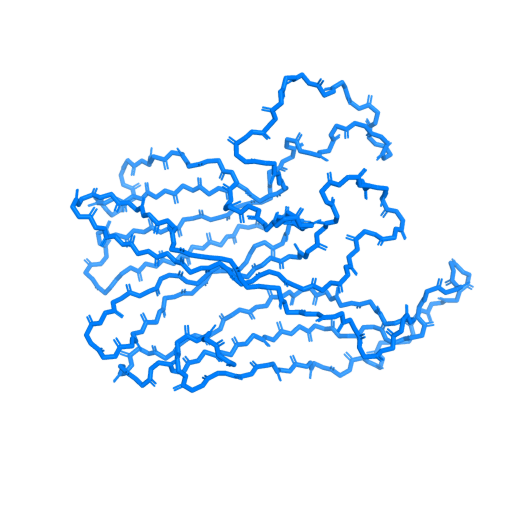 O . LEU A 1 88 ? 2.173 -1.233 -0.486 1.00 97.94 88 LEU A O 1
ATOM 654 N N . VAL A 1 89 ? 1.649 0.683 -1.530 1.00 96.81 89 VAL A N 1
ATOM 655 C CA . VAL A 1 89 ? 2.489 0.409 -2.694 1.00 96.81 89 VAL A CA 1
ATOM 656 C C . VAL A 1 89 ? 3.741 1.271 -2.634 1.00 96.81 89 VAL A C 1
ATOM 658 O O . VAL A 1 89 ? 3.676 2.450 -2.291 1.00 96.81 89 VAL A O 1
ATOM 661 N N . SER A 1 90 ? 4.889 0.685 -2.950 1.00 93.31 90 SER A N 1
ATOM 662 C CA . SER A 1 90 ? 6.161 1.392 -3.072 1.00 93.31 90 SER A CA 1
ATOM 663 C C . SER A 1 90 ? 6.950 0.869 -4.267 1.00 93.31 90 SER A C 1
ATOM 665 O O . SER A 1 90 ? 6.614 -0.154 -4.868 1.00 93.31 90 SER A O 1
ATOM 667 N N . ARG A 1 91 ? 8.021 1.572 -4.626 1.00 89.62 91 ARG A N 1
ATOM 668 C CA . ARG A 1 91 ? 8.997 1.062 -5.596 1.00 89.62 91 ARG A CA 1
ATOM 669 C C . ARG A 1 91 ? 9.720 -0.149 -5.012 1.00 89.62 91 ARG A C 1
ATOM 671 O O . ARG A 1 91 ? 10.026 -0.146 -3.827 1.00 89.62 91 ARG A O 1
ATOM 678 N N . ALA A 1 92 ? 10.065 -1.139 -5.826 1.00 88.50 92 ALA A N 1
ATOM 679 C CA . ALA A 1 92 ? 10.936 -2.230 -5.388 1.00 88.50 92 ALA A CA 1
ATOM 680 C C . ALA A 1 92 ? 12.410 -1.882 -5.647 1.00 88.50 92 ALA A C 1
ATOM 682 O O . ALA A 1 92 ? 12.755 -1.510 -6.770 1.00 88.50 92 ALA A O 1
ATOM 683 N N . ARG A 1 93 ? 13.267 -2.035 -4.631 1.00 81.94 93 ARG A N 1
ATOM 684 C CA . ARG A 1 93 ? 14.738 -1.977 -4.735 1.00 81.94 93 ARG A CA 1
ATOM 685 C C . ARG A 1 93 ? 15.348 -3.305 -4.311 1.00 81.94 93 ARG A C 1
ATOM 687 O O . ARG A 1 93 ? 14.815 -3.927 -3.400 1.00 81.94 93 ARG A O 1
ATOM 694 N N . LEU A 1 94 ? 16.463 -3.709 -4.921 1.00 78.81 94 LEU A N 1
ATOM 695 C CA . LEU A 1 94 ? 17.228 -4.870 -4.454 1.00 78.81 94 LEU A CA 1
ATOM 696 C C . LEU A 1 94 ? 17.754 -4.639 -3.039 1.00 78.81 94 LEU A C 1
ATOM 698 O O . LEU A 1 94 ? 18.194 -3.538 -2.702 1.00 78.81 94 LEU A O 1
ATOM 702 N N . LEU A 1 95 ? 17.707 -5.696 -2.237 1.00 76.50 95 LEU A N 1
ATOM 703 C CA . LEU A 1 95 ? 18.195 -5.709 -0.866 1.00 76.50 95 LEU A CA 1
ATOM 704 C C . LEU A 1 95 ? 19.734 -5.704 -0.801 1.00 76.50 95 LEU A C 1
ATOM 706 O O . LEU A 1 95 ? 20.314 -5.038 0.051 1.00 76.50 95 LEU A O 1
ATOM 710 N N . ASP A 1 96 ? 20.382 -6.429 -1.714 1.00 71.19 96 ASP A N 1
ATOM 711 C CA . ASP A 1 96 ? 21.825 -6.707 -1.753 1.00 71.19 96 ASP A CA 1
ATOM 712 C C . ASP A 1 96 ? 22.618 -5.796 -2.708 1.00 71.19 96 ASP A C 1
ATOM 714 O O . ASP A 1 96 ? 23.843 -5.713 -2.614 1.00 71.19 96 ASP A O 1
ATOM 718 N N . ASN A 1 97 ? 21.936 -5.068 -3.597 1.00 62.00 97 ASN A N 1
ATOM 719 C CA . ASN A 1 97 ? 22.561 -4.138 -4.5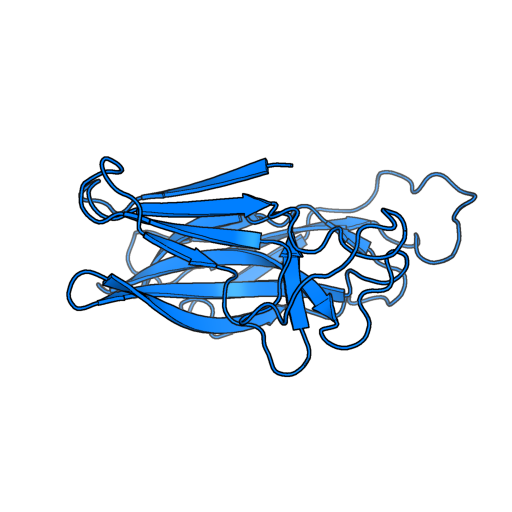34 1.00 62.00 97 ASN A CA 1
ATOM 720 C C . ASN A 1 97 ? 21.776 -2.815 -4.646 1.00 62.00 97 ASN A C 1
ATOM 722 O O . ASN A 1 97 ? 20.975 -2.632 -5.567 1.00 62.00 97 ASN A O 1
ATOM 726 N N . PRO A 1 98 ? 22.015 -1.844 -3.745 1.00 54.69 98 PRO A N 1
ATOM 727 C CA . PRO A 1 98 ? 21.297 -0.570 -3.737 1.00 54.69 98 PRO A CA 1
ATOM 728 C C . PRO A 1 98 ? 21.756 0.417 -4.831 1.00 54.69 98 PRO A C 1
ATOM 730 O O . PRO A 1 98 ? 21.423 1.603 -4.735 1.00 54.69 98 PRO A O 1
ATOM 733 N N . HIS A 1 99 ? 22.519 -0.020 -5.849 1.00 50.75 99 HIS A N 1
ATOM 734 C CA . HIS A 1 99 ? 23.134 0.873 -6.835 1.00 50.75 99 HIS A CA 1
ATOM 735 C C . HIS A 1 99 ? 22.098 1.825 -7.474 1.00 50.75 99 HIS A C 1
ATOM 737 O O . HIS A 1 99 ? 21.069 1.380 -7.994 1.00 50.75 99 HIS A O 1
ATOM 743 N N . PRO A 1 100 ? 22.354 3.148 -7.476 1.00 48.16 100 PRO A N 1
ATOM 744 C CA . PRO A 1 100 ? 21.348 4.167 -7.787 1.00 48.16 100 PRO A CA 1
ATOM 745 C C . PRO A 1 100 ? 20.840 4.135 -9.236 1.00 48.16 100 PRO A C 1
ATOM 747 O O . PRO A 1 100 ? 19.735 4.609 -9.494 1.00 48.16 100 PRO A O 1
ATOM 750 N N . ASN A 1 101 ? 21.615 3.557 -10.159 1.00 45.06 101 ASN A N 1
ATOM 751 C CA . ASN A 1 101 ? 21.355 3.647 -11.602 1.00 45.06 101 ASN A CA 1
ATOM 752 C C . ASN A 1 101 ? 20.550 2.475 -12.198 1.00 45.06 101 ASN A C 1
ATOM 754 O O . ASN A 1 101 ? 20.106 2.591 -13.331 1.00 45.06 101 ASN A O 1
ATOM 758 N N . TYR A 1 102 ? 20.316 1.388 -11.450 1.00 50.53 102 TYR A N 1
ATOM 759 C CA . TYR A 1 102 ? 19.579 0.200 -11.938 1.00 50.53 102 TYR A CA 1
ATOM 760 C C . TYR A 1 102 ? 18.423 -0.221 -11.011 1.00 50.53 102 TYR A C 1
ATOM 762 O O . TYR A 1 102 ? 17.875 -1.313 -11.109 1.00 50.53 102 TYR A O 1
ATOM 770 N N . GLY A 1 103 ? 18.063 0.640 -10.059 1.00 52.69 103 GLY A N 1
ATOM 771 C CA . GLY A 1 103 ? 17.473 0.187 -8.802 1.00 52.69 103 GLY A CA 1
ATOM 772 C C . GLY A 1 103 ? 15.957 0.017 -8.747 1.00 52.69 103 GLY A C 1
ATOM 773 O O . GLY A 1 103 ? 15.472 -0.270 -7.660 1.00 52.69 103 GLY A O 1
ATOM 774 N N . GLN A 1 104 ? 15.187 0.219 -9.821 1.00 61.47 104 GLN A N 1
ATOM 775 C CA . GLN A 1 104 ? 13.729 0.052 -9.754 1.00 61.47 104 GLN A CA 1
ATOM 776 C C . GLN A 1 104 ? 13.244 -1.055 -10.686 1.00 61.47 104 GLN A C 1
ATOM 778 O O . GLN A 1 104 ? 13.054 -0.840 -11.876 1.00 61.47 104 GLN A O 1
ATOM 783 N N . LEU A 1 105 ? 13.021 -2.230 -10.099 1.00 74.19 105 LEU A N 1
ATOM 784 C CA . LEU A 1 105 ? 12.748 -3.476 -10.827 1.00 74.19 105 LEU A CA 1
ATOM 785 C C . LEU A 1 105 ? 11.256 -3.830 -10.888 1.00 74.19 105 LEU A C 1
ATOM 787 O O . LEU A 1 105 ? 10.847 -4.730 -11.612 1.00 74.19 105 LEU A O 1
ATOM 791 N N . GLY A 1 106 ? 10.429 -3.094 -10.150 1.00 87.00 106 GLY A N 1
ATOM 792 C CA . GLY A 1 106 ? 8.992 -3.303 -10.066 1.00 87.00 106 GLY A CA 1
ATOM 793 C C . GLY A 1 106 ? 8.401 -2.488 -8.924 1.00 87.00 106 GLY A C 1
ATOM 794 O O . GLY A 1 106 ? 8.935 -1.434 -8.553 1.00 87.00 106 GLY A O 1
ATOM 795 N N . MET A 1 107 ? 7.316 -2.998 -8.348 1.00 91.75 107 MET A N 1
ATOM 796 C CA . MET A 1 107 ? 6.665 -2.421 -7.171 1.00 91.75 107 MET A CA 1
ATOM 797 C C . MET A 1 107 ? 6.537 -3.460 -6.058 1.00 91.75 107 MET A C 1
ATOM 799 O O . MET A 1 107 ? 6.519 -4.660 -6.322 1.00 91.75 107 MET A O 1
ATOM 803 N N . LEU A 1 108 ? 6.423 -3.000 -4.817 1.00 94.19 108 LEU A N 1
ATOM 804 C CA . LEU A 1 108 ? 6.016 -3.822 -3.681 1.00 94.19 108 LEU A CA 1
ATOM 805 C C . LEU A 1 108 ? 4.630 -3.387 -3.228 1.00 94.19 108 LEU A C 1
ATOM 807 O O . LEU A 1 108 ? 4.399 -2.193 -3.058 1.00 94.19 108 LEU A O 1
ATOM 811 N N . LEU A 1 109 ? 3.732 -4.347 -3.027 1.00 97.25 109 LEU A N 1
ATOM 812 C CA . LEU A 1 109 ? 2.441 -4.156 -2.378 1.00 97.25 109 LEU A CA 1
ATOM 813 C C . LEU A 1 109 ? 2.510 -4.775 -0.984 1.00 97.25 109 LEU A C 1
ATOM 815 O O . LEU A 1 109 ? 2.579 -5.991 -0.845 1.00 97.25 109 LEU A O 1
ATOM 819 N N . HIS A 1 110 ? 2.491 -3.942 0.044 1.00 97.75 110 HIS A N 1
ATOM 820 C CA . HIS A 1 110 ? 2.446 -4.371 1.434 1.00 97.75 110 HIS A CA 1
ATOM 821 C C . HIS A 1 110 ? 1.006 -4.338 1.927 1.00 97.75 110 HIS A C 1
ATOM 823 O O . HIS A 1 110 ? 0.280 -3.372 1.673 1.00 97.75 110 HIS A O 1
ATOM 829 N N . ARG A 1 111 ? 0.606 -5.374 2.662 1.00 97.88 111 ARG A N 1
ATOM 830 C CA . ARG A 1 111 ? -0.739 -5.502 3.228 1.00 97.88 111 ARG A CA 1
ATOM 831 C C . ARG A 1 111 ? -0.637 -5.571 4.734 1.00 97.88 111 ARG A C 1
ATOM 833 O O . ARG A 1 111 ? 0.084 -6.408 5.273 1.00 97.88 111 ARG A O 1
ATOM 840 N N . GLY A 1 112 ? -1.329 -4.681 5.426 1.00 97.94 112 GLY A N 1
ATOM 841 C CA . GLY A 1 112 ? -1.337 -4.635 6.882 1.00 97.94 112 GLY A CA 1
ATOM 842 C C . GLY A 1 112 ? -2.716 -4.325 7.431 1.00 97.94 112 GLY A C 1
ATOM 843 O O . GLY A 1 112 ? -3.624 -3.946 6.698 1.00 97.94 112 GLY A O 1
ATOM 844 N N . ARG A 1 113 ? -2.897 -4.512 8.734 1.00 97.38 113 ARG A N 1
ATOM 845 C CA . ARG A 1 113 ? -4.161 -4.227 9.418 1.00 97.38 113 ARG A CA 1
ATOM 846 C C . ARG A 1 113 ? -3.937 -3.967 10.896 1.00 97.38 113 ARG A C 1
ATOM 848 O O . ARG A 1 113 ? -2.886 -4.294 11.441 1.00 97.38 113 ARG A O 1
ATOM 855 N N . PHE A 1 114 ? -4.941 -3.395 11.548 1.00 97.69 114 PHE A N 1
ATOM 856 C CA . PHE A 1 114 ? -4.934 -3.245 12.997 1.00 97.69 114 PHE A CA 1
ATOM 857 C C . PHE A 1 114 ? -5.436 -4.524 13.665 1.00 97.69 114 PHE A C 1
ATOM 859 O O . PHE A 1 114 ? -6.511 -5.020 13.342 1.00 97.69 114 PHE A O 1
ATOM 866 N N . GLU A 1 115 ? -4.665 -5.039 14.617 1.00 95.94 115 GLU A N 1
ATOM 867 C CA . GLU A 1 115 ? -5.004 -6.192 15.447 1.00 95.94 115 GLU A CA 1
ATOM 868 C C . GLU A 1 115 ? -4.610 -5.903 16.886 1.00 95.94 115 GLU A C 1
ATOM 870 O O . GLU A 1 115 ? -3.499 -5.441 17.141 1.00 95.94 115 GLU A O 1
ATOM 875 N N . ASN A 1 116 ? -5.498 -6.200 17.837 1.00 94.50 116 ASN A N 1
ATOM 876 C CA . ASN A 1 116 ? -5.225 -6.034 19.268 1.00 94.50 116 ASN A CA 1
ATOM 877 C C . ASN A 1 116 ? -4.665 -4.637 19.613 1.00 94.50 116 ASN A C 1
ATOM 879 O O . ASN A 1 116 ? -3.705 -4.514 20.368 1.00 94.50 116 ASN A O 1
ATOM 883 N N . GLY A 1 117 ? -5.232 -3.587 19.006 1.00 93.44 117 GLY A N 1
ATOM 884 C CA . GLY A 1 117 ? -4.849 -2.195 19.267 1.00 93.44 117 GLY A CA 1
ATOM 885 C C . GLY A 1 117 ? -3.530 -1.738 18.635 1.00 93.44 117 GLY A C 1
ATOM 886 O O . GLY A 1 117 ? -3.058 -0.658 18.965 1.00 93.44 117 GLY A O 1
ATOM 887 N N . ARG A 1 118 ? -2.924 -2.512 17.727 1.00 96.44 118 ARG A N 1
ATOM 888 C CA . ARG A 1 118 ? -1.691 -2.121 17.024 1.00 96.44 118 ARG A CA 1
ATOM 889 C C . ARG A 1 118 ? -1.757 -2.440 15.541 1.00 96.44 118 ARG A C 1
ATOM 891 O O . ARG A 1 118 ? -2.448 -3.368 15.133 1.00 96.44 118 ARG A O 1
ATOM 898 N N . PHE A 1 119 ? -1.007 -1.699 14.739 1.00 98.00 119 PHE A N 1
ATOM 899 C CA . PHE A 1 119 ? -0.843 -2.027 13.330 1.00 98.00 119 PHE A CA 1
ATOM 900 C C . PHE A 1 119 ? 0.164 -3.164 13.148 1.00 98.00 119 PHE A C 1
ATOM 902 O O . PHE A 1 119 ? 1.218 -3.177 13.785 1.00 98.00 119 PHE A O 1
ATOM 909 N N . VAL A 1 120 ? -0.155 -4.108 12.267 1.00 97.06 120 VAL A N 1
ATOM 910 C CA . VAL A 1 120 ? 0.733 -5.204 11.881 1.00 97.06 120 VAL A CA 1
ATOM 911 C C . VAL A 1 120 ? 0.725 -5.384 10.368 1.00 97.06 120 VAL A C 1
ATOM 913 O O . VAL A 1 120 ? -0.331 -5.416 9.734 1.00 97.06 120 VAL A O 1
ATOM 916 N N . TRP A 1 121 ? 1.912 -5.548 9.792 1.00 96.81 121 TRP A N 1
ATOM 917 C CA . TRP A 1 121 ? 2.054 -6.031 8.423 1.00 96.81 121 TRP A CA 1
ATOM 918 C C . TRP A 1 121 ? 1.771 -7.532 8.372 1.00 96.81 121 TRP A C 1
ATOM 920 O O . TRP A 1 121 ? 2.144 -8.274 9.282 1.00 96.81 121 TRP A O 1
ATOM 930 N N . LYS A 1 122 ? 1.079 -7.970 7.324 1.00 96.19 122 LYS A N 1
ATOM 931 C CA . LYS A 1 122 ? 0.740 -9.372 7.075 1.00 96.19 122 LYS A CA 1
ATOM 932 C C . LYS A 1 122 ? 1.674 -9.995 6.065 1.00 96.19 122 LYS A C 1
ATOM 934 O O . LYS A 1 122 ? 2.211 -11.064 6.330 1.00 96.19 122 LYS A O 1
ATOM 939 N N . ASP A 1 123 ? 1.908 -9.296 4.965 1.00 95.62 123 ASP A N 1
ATOM 940 C CA . ASP A 1 123 ? 2.834 -9.728 3.931 1.00 95.62 123 ASP A CA 1
ATOM 941 C C . ASP A 1 123 ? 3.212 -8.575 2.993 1.00 95.62 123 ASP A C 1
ATOM 943 O O . ASP A 1 123 ? 2.699 -7.451 3.090 1.00 95.62 123 ASP A O 1
ATOM 947 N N . THR A 1 124 ? 4.128 -8.904 2.086 1.00 95.81 124 THR A N 1
ATOM 948 C CA . THR A 1 124 ? 4.592 -8.067 0.987 1.00 95.81 124 THR A CA 1
ATOM 949 C C . THR A 1 124 ? 4.571 -8.895 -0.296 1.00 95.81 124 THR A C 1
ATOM 951 O O . THR A 1 124 ? 5.140 -9.986 -0.345 1.00 95.81 124 THR A O 1
ATOM 954 N N . ARG A 1 125 ? 3.964 -8.365 -1.360 1.00 94.88 125 ARG A N 1
ATOM 955 C CA . ARG A 1 125 ? 3.951 -8.956 -2.703 1.00 94.88 125 ARG A CA 1
ATOM 956 C C . ARG A 1 125 ? 4.828 -8.146 -3.649 1.00 94.88 125 ARG A C 1
ATOM 958 O O . ARG A 1 125 ? 4.706 -6.925 -3.716 1.00 94.88 125 ARG A O 1
ATOM 965 N N . TYR A 1 126 ? 5.684 -8.825 -4.407 1.00 93.38 126 TYR A N 1
ATOM 966 C CA . TYR A 1 126 ? 6.432 -8.208 -5.498 1.00 93.38 126 TYR A CA 1
ATOM 967 C C . TYR A 1 126 ? 5.594 -8.198 -6.777 1.00 93.38 126 TYR A C 1
ATOM 969 O O . TYR A 1 126 ? 5.107 -9.232 -7.227 1.00 93.38 126 TYR A O 1
ATOM 977 N N . LEU A 1 127 ? 5.429 -7.015 -7.358 1.00 90.62 127 LEU A N 1
ATOM 978 C CA . LEU A 1 127 ? 4.699 -6.775 -8.594 1.00 90.62 127 LEU A CA 1
ATOM 979 C C . LEU A 1 127 ? 5.719 -6.432 -9.683 1.00 90.62 127 LEU A C 1
ATOM 981 O O . LEU A 1 127 ? 5.928 -5.260 -9.987 1.00 90.62 127 LEU A O 1
ATOM 985 N N . GLY A 1 128 ? 6.388 -7.441 -10.235 1.00 85.06 128 GLY A N 1
ATOM 986 C CA . GLY A 1 128 ? 7.404 -7.277 -11.275 1.00 85.06 128 GLY A CA 1
ATOM 987 C C . GLY A 1 128 ? 7.888 -8.618 -11.850 1.00 85.06 128 GLY A C 1
ATOM 988 O O . GLY A 1 128 ? 7.326 -9.657 -11.500 1.00 85.06 128 GLY A O 1
ATOM 989 N N . PRO A 1 129 ? 8.927 -8.613 -12.707 1.00 74.31 129 PRO A N 1
ATOM 990 C CA . PRO A 1 129 ? 9.605 -7.426 -13.226 1.00 74.31 129 PRO A CA 1
ATOM 991 C C . PRO A 1 129 ? 8.763 -6.674 -14.266 1.00 74.31 129 PRO A C 1
ATOM 993 O O . PRO A 1 129 ? 7.618 -7.039 -14.563 1.00 74.31 129 PRO A O 1
ATOM 996 N N . ALA A 1 130 ? 9.339 -5.604 -14.814 1.00 64.19 130 ALA A N 1
ATOM 997 C CA . ALA A 1 130 ? 8.833 -5.025 -16.043 1.00 64.19 130 ALA A CA 1
ATOM 998 C C . ALA A 1 130 ? 8.757 -6.064 -17.172 1.00 64.19 130 ALA A C 1
ATOM 1000 O O . ALA A 1 130 ? 9.532 -7.017 -17.200 1.00 64.19 130 ALA A O 1
ATOM 1001 N N . ALA A 1 131 ? 7.774 -5.912 -18.064 1.00 64.94 131 ALA A N 1
ATOM 1002 C CA . ALA A 1 131 ? 7.590 -6.850 -19.173 1.00 64.94 131 ALA A CA 1
ATOM 1003 C C . ALA A 1 131 ? 8.749 -6.775 -20.182 1.00 64.94 131 ALA A C 1
ATOM 1005 O O . ALA A 1 131 ? 9.084 -7.784 -20.794 1.00 64.94 131 ALA A O 1
ATOM 1006 N N . ASP A 1 132 ? 9.353 -5.595 -20.327 1.00 64.44 132 ASP A N 1
ATOM 1007 C CA . ASP A 1 132 ? 10.583 -5.360 -21.078 1.00 64.44 132 ASP A CA 1
ATOM 1008 C C . ASP A 1 132 ? 11.669 -4.909 -20.091 1.00 64.44 132 ASP A C 1
ATOM 1010 O O . ASP A 1 132 ? 11.418 -4.081 -19.218 1.00 64.44 132 ASP A O 1
ATOM 1014 N N . GLU A 1 133 ? 12.880 -5.445 -20.209 1.00 63.84 133 GLU A N 1
ATOM 1015 C CA . GLU A 1 133 ? 14.025 -5.061 -19.372 1.00 63.84 133 GLU A CA 1
ATOM 1016 C C . GLU A 1 133 ? 14.454 -3.596 -19.569 1.00 63.84 133 GLU A C 1
ATOM 1018 O O . GLU A 1 133 ? 15.183 -3.039 -18.747 1.00 63.84 133 GLU A O 1
ATOM 1023 N N . ARG A 1 134 ? 13.970 -2.953 -20.639 1.00 65.06 134 ARG A N 1
ATOM 1024 C CA . ARG A 1 134 ? 14.225 -1.545 -20.962 1.00 65.06 134 ARG A CA 1
ATOM 1025 C C . ARG A 1 134 ? 13.215 -0.573 -20.354 1.00 65.06 134 ARG A C 1
ATOM 1027 O O . ARG A 1 134 ? 13.416 0.643 -20.433 1.00 65.06 134 ARG A O 1
ATOM 1034 N N . ASP A 1 135 ? 12.140 -1.096 -19.771 1.00 71.81 135 ASP A N 1
ATOM 1035 C CA . ASP A 1 135 ? 11.057 -0.321 -19.178 1.00 71.81 135 ASP A CA 1
ATOM 1036 C C . ASP A 1 135 ? 11.416 0.160 -17.768 1.00 71.81 135 ASP A C 1
ATOM 1038 O O . ASP A 1 135 ? 11.930 -0.582 -16.931 1.00 71.81 135 ASP A O 1
ATOM 1042 N N . PHE A 1 136 ? 11.051 1.404 -17.461 1.00 75.19 136 PHE A N 1
ATOM 1043 C CA . PHE A 1 136 ? 11.234 1.978 -16.135 1.00 75.19 136 PHE A CA 1
ATOM 1044 C C . PHE A 1 136 ? 9.894 2.379 -15.518 1.00 75.19 136 PHE A C 1
ATOM 1046 O O . PHE A 1 136 ? 9.277 3.383 -15.892 1.00 75.19 136 PHE A O 1
ATOM 1053 N N . TRP A 1 137 ? 9.435 1.598 -14.540 1.00 82.00 137 TRP A N 1
ATOM 1054 C CA . TRP A 1 137 ? 8.158 1.850 -13.871 1.00 82.00 137 TRP A CA 1
ATOM 1055 C C . TRP A 1 137 ? 8.313 2.972 -12.841 1.00 82.00 137 TRP A C 1
ATOM 1057 O O . TRP A 1 137 ? 9.295 2.991 -12.115 1.00 82.00 137 TRP A O 1
ATOM 1067 N N . ARG A 1 138 ? 7.372 3.917 -12.715 1.00 81.19 138 ARG A N 1
ATOM 1068 C CA . ARG A 1 138 ? 7.411 5.004 -11.705 1.00 81.19 138 ARG A CA 1
ATOM 1069 C C . ARG A 1 138 ? 6.025 5.393 -11.211 1.00 81.19 138 ARG A C 1
ATOM 1071 O O . ARG A 1 138 ? 5.024 5.084 -11.841 1.00 81.19 138 ARG A O 1
ATOM 1078 N N . GLY A 1 139 ? 6.006 6.140 -10.106 1.00 85.75 139 GLY A N 1
ATOM 1079 C CA . GLY A 1 139 ? 4.807 6.788 -9.567 1.00 85.75 139 GLY A CA 1
ATOM 1080 C C . GLY A 1 139 ? 3.692 5.793 -9.256 1.00 85.75 139 GLY A C 1
ATOM 1081 O O . GLY A 1 139 ? 2.644 5.878 -9.894 1.00 85.75 139 GLY A O 1
ATOM 1082 N N . PRO A 1 140 ? 3.936 4.812 -8.366 1.00 91.50 140 PRO A N 1
ATOM 1083 C CA . PRO A 1 140 ? 2.909 3.852 -8.022 1.00 91.50 140 PRO A CA 1
ATOM 1084 C C . PRO A 1 140 ? 1.808 4.509 -7.190 1.00 91.50 140 PRO A C 1
ATOM 1086 O O . PRO A 1 140 ? 2.095 5.228 -6.237 1.00 91.50 140 PRO A O 1
ATOM 1089 N N . ASN A 1 141 ? 0.564 4.182 -7.518 1.00 94.50 141 ASN A N 1
ATOM 1090 C CA . ASN A 1 141 ? -0.623 4.538 -6.753 1.00 94.50 141 ASN A CA 1
ATOM 1091 C C . ASN A 1 141 ? -1.421 3.260 -6.479 1.00 94.50 141 ASN A C 1
ATOM 1093 O O . ASN A 1 141 ? -1.440 2.355 -7.315 1.00 94.50 141 ASN A O 1
ATOM 1097 N N . VAL A 1 142 ? -2.112 3.195 -5.344 1.00 97.81 142 VAL A N 1
ATOM 1098 C CA . VAL A 1 142 ? -3.051 2.111 -5.030 1.00 97.81 142 VAL A CA 1
ATOM 1099 C C . VAL A 1 142 ? -4.446 2.677 -4.782 1.00 97.81 142 VAL A C 1
ATOM 1101 O O . VAL A 1 142 ? -4.591 3.732 -4.168 1.00 97.81 142 VAL A O 1
ATOM 1104 N N . ALA A 1 143 ? -5.454 1.973 -5.291 1.00 98.25 143 ALA A N 1
ATOM 1105 C CA . ALA A 1 143 ? -6.862 2.196 -5.012 1.00 98.25 143 ALA A CA 1
ATOM 1106 C C . ALA A 1 143 ? -7.510 0.857 -4.643 1.00 98.25 143 ALA A C 1
ATOM 1108 O O . ALA A 1 143 ? -7.477 -0.084 -5.432 1.00 98.25 143 ALA A O 1
ATOM 1109 N N . ALA A 1 144 ? -8.099 0.755 -3.459 1.00 98.31 144 ALA A N 1
ATOM 1110 C CA . ALA A 1 144 ? -8.781 -0.445 -2.982 1.00 98.31 144 ALA A CA 1
ATOM 1111 C C . ALA A 1 144 ? -10.287 -0.201 -2.825 1.00 98.31 144 ALA A C 1
ATOM 1113 O O . ALA A 1 144 ? -10.727 0.917 -2.565 1.00 98.31 144 ALA A O 1
ATOM 1114 N N . ALA A 1 145 ? -11.109 -1.228 -2.982 1.00 97.94 145 ALA A N 1
ATOM 1115 C CA . ALA A 1 145 ? -12.545 -1.123 -2.782 1.00 97.94 145 ALA A CA 1
ATOM 1116 C C . ALA A 1 145 ? -12.896 -1.186 -1.291 1.00 97.94 145 ALA A C 1
ATOM 1118 O O . ALA A 1 145 ? -12.243 -1.867 -0.501 1.00 97.94 145 ALA A O 1
ATOM 1119 N N . LYS A 1 146 ? -13.925 -0.431 -0.899 1.00 97.56 146 LYS A N 1
ATOM 1120 C CA . LYS A 1 146 ? -14.403 -0.301 0.491 1.00 97.56 146 LYS A CA 1
ATOM 1121 C C . LYS A 1 146 ? -15.734 -1.027 0.699 1.00 97.56 146 LYS A C 1
ATOM 1123 O O . LYS A 1 146 ? -16.314 -0.937 1.766 1.00 97.56 146 LYS A O 1
ATOM 1128 N N . ASP A 1 147 ? -16.220 -1.721 -0.323 1.00 96.81 147 ASP A N 1
ATOM 1129 C CA . ASP A 1 147 ? -17.505 -2.430 -0.356 1.00 96.81 147 ASP A CA 1
ATOM 1130 C C . ASP A 1 147 ? -17.397 -3.900 0.090 1.00 96.81 147 ASP A C 1
ATOM 1132 O O . ASP A 1 147 ? -18.370 -4.644 0.024 1.00 96.81 147 ASP A O 1
ATOM 1136 N N . GLY A 1 148 ? -16.209 -4.336 0.521 1.00 96.88 148 GLY A N 1
ATOM 1137 C CA . GLY A 1 148 ? -15.939 -5.717 0.920 1.00 96.88 148 GLY A CA 1
ATOM 1138 C C . GLY A 1 148 ? -15.578 -6.648 -0.238 1.00 96.88 148 GLY A C 1
ATOM 1139 O O . GLY A 1 148 ? -15.268 -7.811 0.015 1.00 96.88 148 GLY A O 1
ATOM 1140 N N . SER A 1 149 ? -15.560 -6.164 -1.486 1.00 97.44 149 SER A N 1
ATOM 1141 C CA . SER A 1 149 ? -15.250 -6.990 -2.662 1.00 97.44 149 SER A CA 1
ATOM 1142 C C . SER A 1 149 ? -13.808 -7.494 -2.720 1.00 97.44 149 SER A C 1
ATOM 1144 O O . SER A 1 149 ? -13.511 -8.346 -3.545 1.00 97.44 149 SER A O 1
ATOM 1146 N N . GLY A 1 150 ? -12.897 -6.952 -1.904 1.00 96.62 150 GLY A N 1
ATOM 1147 C CA . GLY A 1 150 ? -11.474 -7.278 -1.984 1.00 96.62 150 GLY A CA 1
ATOM 1148 C C . GLY A 1 150 ? -10.777 -6.703 -3.219 1.00 96.62 150 GLY A C 1
ATOM 1149 O O . GLY A 1 150 ? -9.596 -6.968 -3.419 1.00 96.62 150 GLY A O 1
ATOM 1150 N N . ARG A 1 151 ? -11.451 -5.891 -4.044 1.00 98.50 151 ARG A N 1
ATOM 1151 C CA . ARG A 1 151 ? -10.833 -5.334 -5.252 1.00 98.50 151 ARG A CA 1
ATOM 1152 C C . ARG A 1 151 ? -9.716 -4.356 -4.924 1.00 98.50 151 ARG A C 1
ATOM 1154 O O . ARG A 1 151 ? -9.918 -3.416 -4.157 1.00 98.50 151 ARG A O 1
ATOM 1161 N N . VAL A 1 152 ? -8.561 -4.530 -5.554 1.00 98.19 152 VAL A N 1
ATOM 1162 C CA . VAL A 1 152 ? -7.398 -3.647 -5.403 1.00 98.19 152 VAL A CA 1
ATOM 1163 C C . VAL A 1 152 ? -6.792 -3.372 -6.768 1.00 98.19 152 VAL A C 1
ATOM 1165 O O . VAL A 1 152 ? -6.610 -4.276 -7.576 1.00 98.19 152 VAL A O 1
ATOM 1168 N N . TYR A 1 153 ? -6.453 -2.114 -7.018 1.00 98.06 153 TYR A N 1
ATOM 1169 C CA . TYR A 1 153 ? -5.845 -1.643 -8.251 1.00 98.06 153 TYR A CA 1
ATOM 1170 C C . TYR A 1 153 ? -4.536 -0.942 -7.926 1.00 98.06 153 TYR A C 1
ATOM 1172 O O . TYR A 1 153 ? -4.504 -0.034 -7.099 1.00 98.06 153 TYR A O 1
ATOM 1180 N N . VAL A 1 154 ? -3.464 -1.333 -8.605 1.00 96.62 154 VAL A N 1
ATOM 1181 C CA . VAL A 1 154 ? -2.166 -0.666 -8.534 1.00 96.62 154 VAL A CA 1
ATOM 1182 C C . VAL A 1 154 ? -1.868 -0.062 -9.893 1.00 96.62 154 VAL A C 1
ATOM 1184 O O . VAL A 1 154 ? -1.700 -0.785 -10.875 1.00 96.62 154 VAL A O 1
ATOM 1187 N N . ALA A 1 155 ? -1.804 1.263 -9.948 1.00 93.75 155 ALA A N 1
ATOM 1188 C CA . ALA A 1 155 ? -1.461 2.001 -11.152 1.00 93.75 155 ALA A CA 1
ATOM 1189 C C . ALA A 1 155 ? -0.013 2.489 -11.091 1.00 93.75 155 ALA A C 1
ATOM 1191 O O . ALA A 1 155 ? 0.480 2.836 -10.022 1.00 93.75 155 ALA A O 1
ATOM 1192 N N . TYR A 1 156 ? 0.667 2.535 -12.232 1.00 89.31 156 TYR A N 1
ATOM 1193 C CA . TYR A 1 156 ? 2.010 3.102 -12.347 1.00 89.31 156 TYR A CA 1
ATOM 1194 C C . TYR A 1 156 ? 2.267 3.603 -13.766 1.00 89.31 156 TYR A C 1
ATOM 1196 O O . TYR A 1 156 ? 1.665 3.150 -14.740 1.00 89.31 156 TYR A O 1
ATOM 1204 N N . THR A 1 157 ? 3.186 4.553 -13.886 1.00 84.81 157 THR A N 1
ATOM 1205 C CA . THR A 1 157 ? 3.709 4.999 -15.180 1.00 84.81 157 THR A CA 1
ATOM 1206 C C . THR A 1 157 ? 4.743 4.003 -15.672 1.00 84.81 157 THR A C 1
ATOM 1208 O O . THR A 1 157 ? 5.579 3.564 -14.883 1.00 84.81 157 THR A O 1
ATOM 1211 N N . ASN A 1 158 ? 4.718 3.684 -16.963 1.00 80.12 158 ASN A N 1
ATOM 1212 C CA . ASN A 1 158 ? 5.741 2.868 -17.597 1.00 80.12 158 ASN A CA 1
ATOM 1213 C C . ASN A 1 158 ? 6.503 3.697 -18.627 1.00 80.12 158 ASN A C 1
ATOM 1215 O O . ASN A 1 158 ? 5.952 4.016 -19.675 1.00 80.12 158 ASN A O 1
ATOM 1219 N N . LEU A 1 159 ? 7.753 4.045 -18.344 1.00 75.00 159 LEU A N 1
ATOM 1220 C CA . LEU A 1 159 ? 8.590 4.732 -19.319 1.00 75.00 159 LEU A CA 1
ATOM 1221 C C . LEU A 1 159 ? 9.330 3.689 -20.157 1.00 75.00 159 LEU A C 1
ATOM 1223 O O . LEU A 1 159 ? 10.275 3.076 -19.664 1.00 75.00 159 LEU A O 1
ATOM 1227 N N . ALA A 1 160 ? 8.868 3.478 -21.386 1.00 66.25 160 ALA A N 1
ATOM 1228 C CA . ALA A 1 160 ? 9.429 2.470 -22.274 1.00 66.25 160 ALA A CA 1
ATOM 1229 C C . ALA A 1 160 ? 10.761 2.912 -22.900 1.00 66.25 160 ALA A C 1
ATOM 1231 O O . ALA A 1 160 ? 10.959 4.099 -23.160 1.00 66.25 160 ALA A O 1
ATOM 1232 N N . ASP A 1 161 ? 11.637 1.937 -23.161 1.00 60.44 161 ASP A N 1
ATOM 1233 C CA . ASP A 1 161 ? 12.875 2.079 -23.952 1.00 60.44 161 ASP A CA 1
ATOM 1234 C C . ASP A 1 161 ? 13.915 3.074 -23.386 1.00 60.44 161 ASP A C 1
ATOM 1236 O O . ASP A 1 161 ? 14.705 3.664 -24.118 1.00 60.44 161 ASP A O 1
ATOM 1240 N N . LEU A 1 162 ? 13.933 3.274 -22.061 1.00 58.09 162 LEU A N 1
ATOM 1241 C CA . LEU A 1 162 ? 14.826 4.240 -21.402 1.00 58.09 162 LEU A CA 1
ATOM 1242 C C . LEU A 1 162 ? 16.164 3.654 -20.929 1.00 58.09 162 LEU A C 1
ATOM 1244 O O . LEU A 1 162 ? 17.076 4.422 -20.624 1.00 58.09 162 LEU A O 1
ATOM 1248 N N . ALA A 1 163 ? 16.302 2.329 -20.826 1.00 51.53 163 ALA A N 1
ATOM 1249 C CA . ALA A 1 163 ? 17.426 1.722 -20.102 1.00 51.53 163 ALA A CA 1
ATOM 1250 C C . ALA A 1 163 ? 18.819 1.894 -20.746 1.00 51.53 163 ALA A C 1
ATOM 1252 O O . ALA A 1 163 ? 19.807 1.592 -20.083 1.00 51.53 163 ALA A O 1
ATOM 1253 N N . TYR A 1 164 ? 18.933 2.399 -21.982 1.00 44.41 164 TYR A N 1
ATOM 1254 C CA . TYR A 1 164 ? 20.234 2.561 -22.659 1.00 44.41 164 TYR A CA 1
ATOM 1255 C C . TYR A 1 164 ? 20.601 3.983 -23.087 1.00 44.41 164 TYR A C 1
ATOM 1257 O O . TYR A 1 164 ? 21.750 4.224 -23.451 1.00 44.41 164 TYR A O 1
ATOM 1265 N N . THR A 1 165 ? 19.686 4.948 -23.023 1.00 43.62 165 THR A N 1
ATOM 1266 C CA . THR A 1 165 ? 19.970 6.307 -23.494 1.00 43.62 165 THR A CA 1
ATOM 1267 C C . THR A 1 165 ? 19.855 7.307 -22.357 1.00 43.62 165 THR A C 1
ATOM 1269 O O . THR A 1 165 ? 18.894 8.066 -22.268 1.00 43.62 165 THR A O 1
ATOM 1272 N N . CYS A 1 166 ? 20.906 7.394 -21.539 1.00 51.28 166 CYS A N 1
ATOM 1273 C CA . CYS A 1 166 ? 21.193 8.610 -20.766 1.00 51.28 166 CYS A CA 1
ATOM 1274 C C . CYS A 1 166 ? 21.333 9.867 -21.665 1.00 51.28 166 CYS A C 1
ATOM 1276 O O . CYS A 1 166 ? 21.389 10.972 -21.136 1.00 51.28 166 CYS A O 1
ATOM 1278 N N . ASP A 1 167 ? 21.330 9.698 -22.997 1.00 46.19 167 ASP A N 1
ATOM 1279 C CA . ASP A 1 167 ? 21.530 10.740 -24.011 1.00 46.19 167 ASP A CA 1
ATOM 1280 C C . ASP A 1 167 ? 20.310 11.018 -24.911 1.00 46.19 167 ASP A C 1
ATOM 1282 O O . ASP A 1 167 ? 20.411 11.827 -25.833 1.00 46.19 167 ASP A O 1
ATOM 1286 N N . GLN A 1 168 ? 19.156 10.375 -24.691 1.00 51.25 168 GLN A N 1
ATOM 1287 C CA . GLN A 1 168 ? 17.926 10.694 -25.431 1.00 51.25 168 GLN A CA 1
ATOM 1288 C C . GLN A 1 168 ? 16.789 10.993 -24.450 1.00 51.25 168 GLN A C 1
ATOM 1290 O O . GLN A 1 168 ? 16.558 10.210 -23.526 1.00 51.25 168 GLN A O 1
ATOM 1295 N N . PRO A 1 169 ? 16.058 12.110 -24.614 1.00 51.31 169 PRO A N 1
ATOM 1296 C CA . PRO A 1 169 ? 14.875 12.362 -23.812 1.00 51.31 169 PRO A CA 1
ATOM 1297 C C . PRO A 1 169 ? 13.863 11.250 -24.089 1.00 51.31 169 PRO A C 1
ATOM 1299 O O . PRO A 1 169 ? 13.350 11.135 -25.202 1.00 51.31 169 PRO A O 1
ATOM 1302 N N . GLY A 1 170 ? 13.572 10.433 -23.072 1.00 51.88 170 GLY A N 1
ATOM 1303 C CA . GLY A 1 170 ? 12.462 9.490 -23.138 1.00 51.88 170 GLY A CA 1
ATOM 1304 C C . GLY A 1 170 ? 11.212 10.243 -23.563 1.00 51.88 170 GLY A C 1
ATOM 1305 O O . GLY A 1 170 ? 10.816 11.217 -22.918 1.00 51.88 170 GLY A O 1
ATOM 1306 N N . THR A 1 171 ? 10.617 9.842 -24.682 1.00 52.44 171 THR A N 1
ATOM 1307 C CA . THR A 1 171 ? 9.367 10.461 -25.111 1.00 52.44 171 THR A CA 1
ATOM 1308 C C . THR A 1 171 ? 8.285 10.061 -24.110 1.00 52.44 171 THR A C 1
ATOM 1310 O O . THR A 1 171 ? 8.211 8.916 -23.670 1.00 52.44 171 THR A O 1
ATOM 1313 N N . SER A 1 172 ? 7.452 11.016 -23.700 1.00 48.06 172 SER A N 1
ATOM 1314 C CA . SER A 1 172 ? 6.395 10.854 -22.689 1.00 48.06 172 SER A CA 1
ATOM 1315 C C . SER A 1 172 ? 5.289 9.849 -23.069 1.00 48.06 172 SER A C 1
ATOM 1317 O O . SER A 1 172 ? 4.276 9.746 -22.375 1.00 48.06 172 SER A O 1
ATOM 1319 N N . GLY A 1 173 ? 5.459 9.091 -24.154 1.00 49.53 173 GLY A N 1
ATOM 1320 C CA . GLY A 1 173 ? 4.547 8.049 -24.609 1.00 49.53 173 GLY A CA 1
ATOM 1321 C C . GLY A 1 173 ? 4.703 6.762 -23.799 1.00 49.53 173 GLY A C 1
ATOM 1322 O O . GLY A 1 173 ? 5.244 5.784 -24.296 1.00 49.53 173 GLY A O 1
ATOM 1323 N N . GLY A 1 174 ? 4.229 6.758 -22.550 1.00 55.66 174 GLY A N 1
ATOM 1324 C CA . GLY A 1 174 ? 4.441 5.663 -21.593 1.00 55.66 174 GLY A CA 1
ATOM 1325 C C . GLY A 1 174 ? 3.211 5.312 -20.751 1.00 55.66 174 GLY A C 1
ATOM 1326 O O . GLY A 1 174 ? 3.231 5.413 -19.526 1.00 55.66 174 GLY A O 1
ATOM 1327 N N . GLN A 1 175 ? 2.122 4.990 -21.454 1.00 73.25 175 GLN A N 1
ATOM 1328 C CA . GLN A 1 175 ? 0.788 4.527 -21.033 1.00 73.25 175 GLN A CA 1
ATOM 1329 C C . GLN A 1 175 ? 0.692 4.006 -19.586 1.00 73.25 175 GLN A C 1
ATOM 1331 O O . GLN A 1 175 ? 1.275 2.978 -19.246 1.00 73.25 175 GLN A O 1
ATOM 1336 N N . ILE A 1 176 ? -0.094 4.688 -18.750 1.00 82.19 176 ILE A N 1
ATOM 1337 C CA . ILE A 1 176 ? -0.459 4.246 -17.396 1.00 82.19 176 ILE A CA 1
ATOM 1338 C C . ILE A 1 176 ? -0.831 2.756 -17.425 1.00 82.19 176 ILE A C 1
ATOM 1340 O O . ILE A 1 176 ? -1.737 2.344 -18.152 1.00 82.19 176 ILE A O 1
ATOM 1344 N N . ARG A 1 177 ? -0.130 1.940 -16.638 1.00 85.94 177 ARG A N 1
ATOM 1345 C CA . ARG A 1 177 ? -0.450 0.525 -16.444 1.00 85.94 177 ARG A CA 1
ATOM 1346 C C . ARG A 1 177 ? -1.265 0.377 -15.174 1.00 85.94 177 ARG A C 1
ATOM 1348 O O . ARG A 1 177 ? -1.024 1.086 -14.201 1.00 85.94 177 ARG A O 1
ATOM 1355 N N . VAL A 1 178 ? -2.198 -0.569 -15.184 1.00 91.38 178 VAL A N 1
ATOM 1356 C CA . VAL A 1 178 ? -2.987 -0.947 -14.012 1.00 91.38 178 VAL A CA 1
ATOM 1357 C C . VAL A 1 178 ? -2.867 -2.451 -13.824 1.00 91.38 178 VAL A C 1
ATOM 1359 O O . VAL A 1 178 ? -3.170 -3.223 -14.733 1.00 91.38 178 VAL A O 1
ATOM 1362 N N . ARG A 1 179 ? -2.430 -2.859 -12.637 1.00 92.25 179 ARG A N 1
ATOM 1363 C CA . ARG A 1 179 ? -2.603 -4.216 -12.121 1.00 92.25 179 ARG A CA 1
ATOM 1364 C C . ARG A 1 179 ? -3.852 -4.230 -11.259 1.00 92.25 179 ARG A C 1
ATOM 1366 O O . ARG A 1 179 ? -4.113 -3.261 -10.550 1.00 92.25 179 ARG A O 1
ATOM 1373 N N . ARG A 1 180 ? -4.627 -5.302 -11.347 1.00 95.56 180 ARG A N 1
ATOM 1374 C CA . ARG A 1 180 ? -5.866 -5.469 -10.592 1.00 95.56 180 ARG A CA 1
ATOM 1375 C C . ARG A 1 180 ? -5.859 -6.822 -9.910 1.00 95.56 180 ARG A C 1
ATOM 1377 O O . ARG A 1 180 ? -5.336 -7.771 -10.481 1.00 95.56 180 ARG A O 1
ATOM 1384 N N . SER A 1 181 ? -6.496 -6.860 -8.759 1.00 97.06 181 SER A N 1
ATOM 1385 C CA . SER A 1 181 ? -6.786 -8.049 -7.983 1.00 97.06 181 SER A CA 1
ATOM 1386 C C . SER A 1 181 ? -8.256 -7.996 -7.585 1.00 97.06 181 SER A C 1
ATOM 1388 O O . SER A 1 181 ? -8.757 -6.922 -7.237 1.00 97.06 181 SER A O 1
ATOM 1390 N N . ASP A 1 182 ? -8.933 -9.138 -7.639 1.00 96.31 182 ASP A N 1
ATOM 1391 C CA . ASP A 1 182 ? -10.306 -9.315 -7.157 1.00 96.31 182 ASP A CA 1
ATOM 1392 C C . ASP A 1 182 ? -10.347 -10.096 -5.819 1.00 96.31 182 ASP A C 1
ATOM 1394 O O . ASP A 1 182 ? -11.425 -10.469 -5.367 1.00 96.31 182 ASP A O 1
ATOM 1398 N N . ASP A 1 183 ? -9.195 -10.348 -5.177 1.00 94.44 183 ASP A N 1
ATOM 1399 C CA . ASP A 1 183 ? -9.055 -11.231 -4.003 1.00 94.44 183 ASP A CA 1
ATOM 1400 C C . ASP A 1 183 ? -8.237 -10.627 -2.840 1.00 94.44 183 ASP A C 1
ATOM 1402 O O . ASP A 1 183 ? -7.661 -11.334 -2.017 1.00 94.44 183 ASP A O 1
ATOM 1406 N N . GLY A 1 184 ? -8.195 -9.298 -2.721 1.00 94.31 184 GLY A N 1
ATOM 1407 C CA . GLY A 1 184 ? -7.457 -8.610 -1.655 1.00 94.31 184 GLY A CA 1
ATOM 1408 C C . GLY A 1 184 ? -5.954 -8.502 -1.921 1.00 94.31 184 GLY A C 1
ATOM 1409 O O . GLY A 1 184 ? -5.159 -8.356 -0.986 1.00 94.31 184 GLY A O 1
ATOM 1410 N N . GLY A 1 185 ? -5.543 -8.573 -3.187 1.00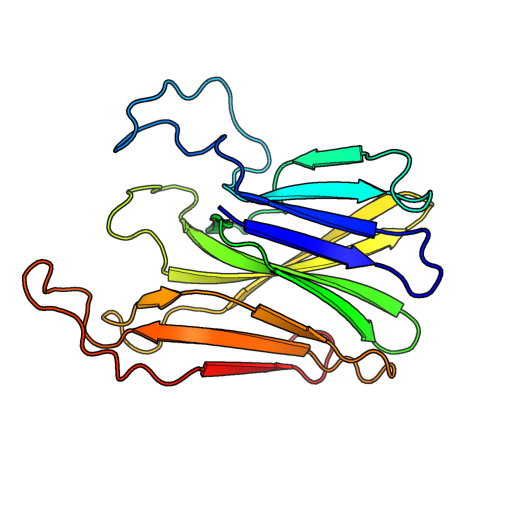 92.94 185 GLY A N 1
ATOM 1411 C CA . GLY A 1 185 ? -4.145 -8.493 -3.606 1.00 92.94 185 GLY A CA 1
ATOM 1412 C C . GLY A 1 185 ? -3.376 -9.801 -3.440 1.00 92.94 185 GLY A C 1
ATOM 1413 O O . GLY A 1 185 ? -2.158 -9.744 -3.269 1.00 92.94 185 GLY A O 1
ATOM 1414 N N . ASP A 1 186 ? -4.061 -10.949 -3.420 1.00 92.50 186 ASP A N 1
ATOM 1415 C CA . ASP A 1 186 ? -3.400 -12.256 -3.422 1.00 92.50 186 ASP A CA 1
ATOM 1416 C C . ASP A 1 186 ? -2.941 -12.658 -4.828 1.00 92.50 186 ASP A C 1
ATOM 1418 O O . ASP A 1 186 ? -1.841 -13.209 -4.952 1.00 92.50 186 ASP A O 1
ATOM 1422 N N . THR A 1 187 ? -3.723 -12.328 -5.865 1.00 89.81 187 THR A N 1
ATOM 1423 C CA . THR A 1 187 ? -3.380 -12.528 -7.285 1.00 89.81 187 THR A CA 1
ATOM 1424 C C . THR A 1 187 ? -3.530 -11.276 -8.143 1.00 89.81 187 THR A C 1
ATOM 1426 O O . THR A 1 187 ? -4.387 -10.416 -7.829 1.00 89.81 187 THR A O 1
#

Sequence (187 aa):
MGNALAVSEDGLRMVAAWEDMRGLCGPPYNRPCTIPWSPPGLTGVAASTDGGRTWTELGAPPATETFMAGGHGWLDRGLHGSQETFYLVSRARLLDNPHPNYGQLGMLLHRGRFENGRFVWKDTRYLGPAADERDFWRGPNVAAAKDGSGRVYVAYTNLADLAYTCDQPGTSGGQIRVRRSDDGGDT

pLDDT: mean 82.34, std 17.43, range [42.56, 98.62]

Secondary structure (DSSP, 8-state):
--EEEEE-TTSS-EEEEEE-GGG-BBTTTTB---S--SS-BSEEEEEESSSSSS-EEEESPPP-SSEEE-S--EEEEEEETTEEEEEEEEEEEESS---TTS---EEEEEEEEEETTEEEEEEEEEE---SSTT-EEEEEEEEE-SSSB--EEEEEEEETT-TT-TTS---S----EEEEESSSS--

Foldseek 3Di:
DDKEKEADPVLQKIKIKAQACLPVDDPPNPHDNPDDQVVDERMWMWIGRGNPPDIDTDGFADADPFWGFYGLWYWYWAAAANFIKIKIKGFTATPVDNDPLQGGQFIKIWIWGDDPRDIDTDDIDGGDGPPDSQKDKDNWYKDYHHPNQLKIKIKIWIQGRHSPPPPDPRDSPTDIDIDMDRRNPPD